Protein 1ML4 (pdb70)

Nearest PDB structures (foldseek):
  1ml4-assembly1_A  TM=1.003E+00  e=1.275E-61  Pyrococcus abyssi
  5g1n-assembly1_D  TM=9.814E-01  e=5.794E-36  Homo sapiens
  8bpl-assembly1_A  TM=9.328E-01  e=6.482E-36  Thermochaetoides thermophila
  2be7-assembly1_A  TM=9.075E-01  e=1.779E-35  Moritella profunda
  5g1o-assembly1_F  TM=9.131E-01  e=3.877E-32  Homo sapiens

Structure (mmCIF, N/CA/C/O backbone):
data_1ML4
#
_entry.id   1ML4
#
_cell.length_a   81.095
_cell.length_b   81.095
_cell.length_c   141.959
_cell.angle_alpha   90.00
_cell.angle_beta   90.00
_cell.angle_gamma   120.00
#
_symmetry.space_group_name_H-M   'H 3'
#
loop_
_entity.id
_entity.type
_entity.pdbx_description
1 polymer 'Aspartate Transcarbamoylase'
2 non-polymer 'N-(PHOSPHONACETYL)-L-ASPARTIC ACID'
3 water water
#
loop_
_atom_site.group_PDB
_atom_site.id
_atom_site.type_symbol
_atom_site.label_atom_id
_atom_site.label_alt_id
_atom_site.label_comp_id
_atom_site.label_asym_id
_atom_site.label_entity_id
_atom_site.label_seq_id
_atom_site.pdbx_PDB_ins_code
_atom_site.Cartn_x
_atom_site.Cartn_y
_atom_site.Cartn_z
_atom_site.occupancy
_atom_site.B_iso_or_equiv
_atom_site.auth_seq_id
_atom_site.auth_comp_id
_atom_site.auth_asym_id
_atom_site.auth_atom_id
_atom_site.pdbx_PDB_model_num
ATOM 1 N N . ASP A 1 2 ? -25.807 38.757 -19.390 0.00 36.36 2 ASP A N 1
ATOM 2 C CA . ASP A 1 2 ? -26.517 38.184 -18.211 1.00 36.23 2 ASP A CA 1
ATOM 3 C C . ASP A 1 2 ? -25.568 37.990 -17.025 1.00 35.10 2 ASP A C 1
ATOM 4 O O . ASP A 1 2 ? -25.933 38.277 -15.880 1.00 34.08 2 ASP A O 1
ATOM 9 N N . TRP A 1 3 ? -24.359 37.496 -17.290 1.00 32.56 3 TRP A N 1
ATOM 10 C CA . TRP A 1 3 ? -23.388 37.306 -16.215 1.00 30.25 3 TRP A CA 1
ATOM 11 C C . TRP A 1 3 ? -22.814 38.652 -15.814 1.00 28.87 3 TRP A C 1
ATOM 12 O O . TRP A 1 3 ? -22.339 38.828 -14.689 1.00 28.20 3 TRP A O 1
ATOM 23 N N . LYS A 1 4 ? -22.868 39.597 -16.748 1.00 28.58 4 LYS A N 1
ATOM 24 C CA . LYS A 1 4 ? -22.351 40.945 -16.537 1.00 28.02 4 LYS A CA 1
ATOM 25 C C . LYS A 1 4 ? -23.108 41.675 -15.442 1.00 28.28 4 LYS A C 1
ATOM 26 O O . LYS A 1 4 ? -24.319 41.874 -15.537 1.00 28.84 4 LYS A O 1
ATOM 32 N N . GLY A 1 5 ? -22.384 42.067 -14.398 1.00 27.41 5 GLY A N 1
ATOM 33 C CA . GLY A 1 5 ? -22.996 42.779 -13.295 1.00 26.32 5 GLY A CA 1
ATOM 34 C C . GLY A 1 5 ? -23.440 41.900 -12.142 1.00 25.49 5 GLY A C 1
ATOM 35 O O . GLY A 1 5 ? -23.801 42.413 -11.079 1.00 24.00 5 GLY A O 1
ATOM 36 N N . ARG A 1 6 ? -23.425 40.583 -12.339 1.00 24.75 6 ARG A N 1
ATOM 37 C CA . ARG A 1 6 ? -23.836 39.663 -11.283 1.00 24.87 6 ARG A CA 1
ATOM 38 C C . ARG A 1 6 ? -22.859 39.679 -10.113 1.00 24.12 6 ARG A C 1
ATOM 39 O O . ARG A 1 6 ? -21.659 39.870 -10.293 1.00 23.35 6 ARG A O 1
ATOM 47 N N . ASP A 1 7 ? -23.392 39.487 -8.913 1.00 23.47 7 ASP A N 1
ATOM 48 C CA . ASP A 1 7 ? -22.590 39.450 -7.695 1.00 23.00 7 ASP A CA 1
ATOM 49 C C . ASP A 1 7 ? -22.317 37.982 -7.371 1.00 22.84 7 ASP A C 1
ATOM 50 O O . ASP A 1 7 ? -22.942 37.095 -7.946 1.00 22.31 7 ASP A O 1
ATOM 55 N N . VAL A 1 8 ? -21.380 37.726 -6.467 1.00 21.37 8 VAL A N 1
ATOM 56 C CA . VAL A 1 8 ? -21.085 36.358 -6.051 1.00 20.60 8 VAL A CA 1
ATOM 57 C C . VAL A 1 8 ? -21.020 36.418 -4.525 1.00 21.28 8 VAL A C 1
ATOM 58 O O . VAL A 1 8 ? -19.947 36.479 -3.937 1.00 21.40 8 VAL A O 1
ATOM 62 N N . ILE A 1 9 ? -22.193 36.410 -3.898 1.00 22.50 9 ILE A N 1
ATOM 63 C CA . ILE A 1 9 ? -22.316 36.517 -2.445 1.00 24.72 9 ILE A CA 1
ATOM 64 C C . ILE A 1 9 ? -22.483 35.179 -1.719 1.00 24.90 9 ILE A C 1
ATOM 65 O O . ILE A 1 9 ? -21.722 34.865 -0.806 1.00 25.15 9 ILE A O 1
ATOM 70 N N . SER A 1 10 ? -23.484 34.401 -2.116 1.00 26.61 10 SER A N 1
ATOM 71 C CA . SER A 1 10 ? -23.742 33.098 -1.508 1.00 27.77 10 SER A CA 1
ATOM 72 C C . SER A 1 10 ? -23.824 32.064 -2.609 1.00 29.08 10 SER A C 1
ATOM 73 O O . SER A 1 10 ? -24.359 32.339 -3.683 1.00 28.31 10 SER A O 1
ATOM 76 N N . ILE A 1 11 ? -23.300 30.874 -2.333 1.00 30.66 11 ILE A N 1
ATOM 77 C CA . ILE A 1 11 ? -23.305 29.795 -3.309 1.00 32.22 11 ILE A CA 1
ATOM 78 C C . ILE A 1 11 ? -24.752 29.402 -3.584 1.00 33.99 11 ILE A C 1
ATOM 79 O O . ILE A 1 11 ? -25.047 28.726 -4.571 1.00 35.24 11 ILE A O 1
ATOM 84 N N . ARG A 1 12 ? -25.656 29.844 -2.712 1.00 36.25 12 ARG A N 1
ATOM 85 C CA . ARG A 1 12 ? -27.073 29.530 -2.866 1.00 38.06 12 ARG A CA 1
ATOM 86 C C . ARG A 1 12 ? -27.711 30.368 -3.971 1.00 38.98 12 ARG A C 1
ATOM 87 O O . ARG A 1 12 ? -28.854 30.132 -4.359 1.00 39.64 12 ARG A O 1
ATOM 95 N N . ASP A 1 13 ? -26.967 31.346 -4.477 1.00 39.33 13 ASP A N 1
ATOM 96 C CA . ASP A 1 13 ? -27.460 32.213 -5.546 1.00 39.36 13 ASP A CA 1
ATOM 97 C C . ASP A 1 13 ? -27.109 31.643 -6.917 1.00 38.19 13 ASP A C 1
ATOM 98 O O . ASP A 1 13 ? -27.381 32.268 -7.943 1.00 38.60 13 ASP A O 1
ATOM 103 N N . PHE A 1 14 ? -26.494 30.463 -6.927 1.00 36.24 14 PHE A N 1
ATOM 104 C CA . PHE A 1 14 ? -26.091 29.814 -8.167 1.00 34.78 14 PHE A CA 1
ATOM 105 C C . PHE A 1 14 ? -26.807 28.491 -8.384 1.00 33.59 14 PHE A C 1
ATOM 106 O O . PHE A 1 14 ? -27.062 27.742 -7.438 1.00 34.51 14 PHE A O 1
ATOM 114 N N . SER A 1 15 ? -27.130 28.216 -9.641 1.00 32.49 15 SER A N 1
ATOM 115 C CA . SER A 1 15 ? -27.806 26.977 -10.012 1.00 31.76 15 SER A CA 1
ATOM 116 C C . SER A 1 15 ? -26.727 25.993 -10.446 1.00 31.83 15 SER A C 1
ATOM 117 O O . SER A 1 15 ? -25.537 26.324 -10.415 1.00 33.74 15 SER A O 1
ATOM 120 N N . LYS A 1 16 ? -27.123 24.789 -10.848 1.00 30.60 16 LYS A N 1
ATOM 121 C CA . LYS A 1 16 ? -26.129 23.818 -11.282 1.00 30.08 16 LYS A CA 1
ATOM 122 C C . LYS A 1 16 ? -25.524 24.278 -12.595 1.00 29.63 16 LYS A C 1
ATOM 123 O O . LYS A 1 16 ? -24.348 24.017 -12.874 1.00 29.14 16 LYS A O 1
ATOM 129 N N . GLU A 1 17 ? -26.331 24.976 -13.391 1.00 29.47 17 GLU A N 1
ATOM 130 C CA . GLU A 1 17 ? -25.893 25.493 -14.686 1.00 28.87 17 GLU A CA 1
ATOM 131 C C . GLU A 1 17 ? -24.810 26.555 -14.504 1.00 27.23 17 GLU A C 1
ATOM 132 O O . GLU A 1 17 ? -23.799 26.552 -15.207 1.00 26.02 17 GLU A O 1
ATOM 138 N N . ASP A 1 18 ? -25.034 27.463 -13.558 1.00 25.86 18 ASP A N 1
ATOM 139 C CA . ASP A 1 18 ? -24.088 28.529 -13.264 1.00 26.45 18 ASP A CA 1
ATOM 140 C C . ASP A 1 18 ? -22.724 27.996 -12.839 1.00 26.92 18 ASP A C 1
ATOM 141 O O . ASP A 1 18 ? -21.688 28.444 -13.338 1.00 28.14 18 ASP A O 1
ATOM 146 N N . ILE A 1 19 ? -22.731 27.050 -11.905 1.00 26.68 19 ILE A N 1
ATOM 147 C CA . ILE A 1 19 ? -21.500 26.440 -11.404 1.00 26.41 19 ILE A CA 1
ATOM 148 C C . ILE A 1 19 ? -20.777 25.735 -12.548 1.00 27.76 19 ILE A C 1
ATOM 149 O O . ILE A 1 19 ? -19.567 25.885 -12.737 1.00 25.92 19 ILE A O 1
ATOM 154 N N . GLU A 1 20 ? -21.542 24.963 -13.312 1.00 29.53 20 GLU A N 1
ATOM 155 C CA . GLU A 1 20 ? -20.999 24.227 -14.437 1.00 30.32 20 GLU A CA 1
ATOM 156 C C . GLU A 1 20 ? -20.337 25.177 -15.430 1.00 30.68 20 GLU A C 1
ATOM 157 O O . GLU A 1 20 ? -19.250 24.895 -15.931 1.00 32.44 20 GLU A O 1
ATOM 163 N N . THR A 1 21 ? -21.002 26.298 -15.711 1.00 29.88 21 THR A N 1
ATOM 164 C CA . THR A 1 21 ? -20.483 27.306 -16.636 1.00 29.28 21 THR A CA 1
ATOM 165 C C . THR A 1 21 ? -19.144 27.868 -16.143 1.00 27.74 21 THR A C 1
ATOM 166 O O . THR A 1 21 ? -18.176 27.943 -16.899 1.00 27.04 21 THR A O 1
ATOM 170 N N . VAL A 1 22 ? -19.094 28.264 -14.874 1.00 26.44 22 VAL A N 1
ATOM 171 C CA . VAL A 1 22 ? -17.862 28.799 -14.302 1.00 24.62 22 VAL A CA 1
ATOM 172 C C . VAL A 1 22 ? -16.723 27.794 -14.451 1.00 22.72 22 VAL A C 1
ATOM 173 O O . VAL A 1 22 ? -15.616 28.158 -14.850 1.00 22.17 22 VAL A O 1
ATOM 177 N N . LEU A 1 23 ? -16.992 26.531 -14.132 1.00 22.38 23 LEU A N 1
ATOM 178 C CA . LEU A 1 23 ? -15.966 25.495 -14.237 1.00 21.99 23 LEU A CA 1
ATOM 179 C C . LEU A 1 23 ? -15.503 25.207 -15.656 1.00 22.30 23 LEU A C 1
ATOM 180 O O . LEU A 1 23 ? -14.318 24.934 -15.882 1.00 23.40 23 LEU A O 1
ATOM 185 N N . ALA A 1 24 ? -16.427 25.250 -16.612 1.00 21.93 24 ALA A N 1
ATOM 186 C CA . ALA A 1 24 ? -16.070 25.008 -18.009 1.00 21.63 24 ALA A CA 1
ATOM 187 C C . ALA A 1 24 ? -15.269 26.212 -18.492 1.00 20.99 24 ALA A C 1
ATOM 188 O O . ALA A 1 24 ? -14.240 26.066 -19.149 1.00 21.64 24 ALA A O 1
ATOM 190 N N . THR A 1 25 ? -15.747 27.404 -18.152 1.00 21.32 25 THR A N 1
ATOM 191 C CA . THR A 1 25 ? -15.061 28.630 -18.538 1.00 21.92 25 THR A CA 1
ATOM 192 C C . THR A 1 25 ? -13.678 28.684 -17.890 1.00 21.58 25 THR A C 1
ATOM 193 O O . THR A 1 25 ? -12.715 29.160 -18.489 1.00 21.14 25 THR A O 1
ATOM 197 N N . ALA A 1 26 ? -13.583 28.187 -16.664 1.00 22.00 26 ALA A N 1
ATOM 198 C CA . ALA A 1 26 ? -12.311 28.173 -15.962 1.00 22.90 26 ALA A CA 1
ATOM 199 C C . ALA A 1 26 ? -11.290 27.337 -16.727 1.00 23.72 26 ALA A C 1
ATOM 200 O O . ALA A 1 26 ? -10.117 27.705 -16.812 1.00 24.58 26 ALA A O 1
ATOM 202 N N . GLU A 1 27 ? -11.731 26.209 -17.281 1.00 25.31 27 GLU A N 1
ATOM 203 C CA . GLU A 1 27 ? -10.835 25.335 -18.037 1.00 25.05 27 GLU A CA 1
ATOM 204 C C . GLU A 1 27 ? -10.402 26.053 -19.311 1.00 25.58 27 GLU A C 1
ATOM 205 O O . GLU A 1 27 ? -9.245 25.955 -19.746 1.00 26.94 27 GLU A O 1
ATOM 211 N N . ARG A 1 28 ? -11.338 26.791 -19.899 1.00 25.36 28 ARG A N 1
ATOM 212 C CA . ARG A 1 28 ? -11.072 27.545 -21.114 1.00 25.63 28 ARG A CA 1
ATOM 213 C C . ARG A 1 28 ? -9.907 28.501 -20.902 1.00 28.19 28 ARG A C 1
ATOM 214 O O . ARG A 1 28 ? -8.884 28.401 -21.585 1.00 29.83 28 ARG A O 1
ATOM 222 N N . LEU A 1 29 ? -10.060 29.424 -19.952 1.00 30.18 29 LEU A N 1
ATOM 223 C CA . LEU A 1 29 ? -9.015 30.405 -19.667 1.00 31.24 29 LEU A CA 1
ATOM 224 C C . LEU A 1 29 ? -7.702 29.761 -19.271 1.00 33.17 29 LEU A C 1
ATOM 225 O O . LEU A 1 29 ? -6.624 30.288 -19.580 1.00 34.37 29 LEU A O 1
ATOM 230 N N . GLU A 1 30 ? -7.795 28.621 -18.586 1.00 34.04 30 GLU A N 1
ATOM 231 C CA . GLU A 1 30 ? -6.616 27.888 -18.142 1.00 34.05 30 GLU A CA 1
ATOM 232 C C . GLU A 1 30 ? -5.772 27.517 -19.350 1.00 33.00 30 GLU A C 1
ATOM 233 O O . GLU A 1 30 ? -4.583 27.826 -19.399 1.00 34.17 30 GLU A O 1
ATOM 239 N N . ARG A 1 31 ? -6.391 26.856 -20.323 1.00 31.38 31 ARG A N 1
ATOM 240 C CA . ARG A 1 31 ? -5.681 26.454 -21.531 1.00 31.76 31 ARG A CA 1
ATOM 241 C C . ARG A 1 31 ? -5.266 27.670 -22.320 1.00 33.28 31 ARG A C 1
ATOM 242 O O . ARG A 1 31 ? -4.156 27.733 -22.841 1.00 34.34 31 ARG A O 1
ATOM 250 N N . GLU A 1 32 ? -6.166 28.639 -22.418 1.00 34.79 32 GLU A N 1
ATOM 251 C CA . GLU A 1 32 ? -5.877 29.850 -23.168 1.00 35.69 32 GLU A CA 1
ATOM 252 C C . GLU A 1 32 ? -4.629 30.550 -22.668 1.00 35.77 32 GLU A C 1
ATOM 253 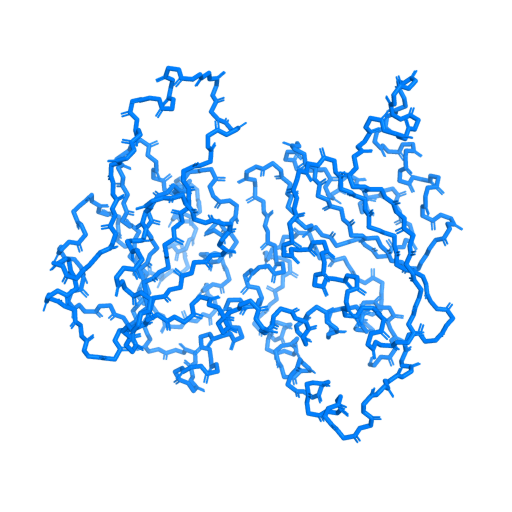O O . 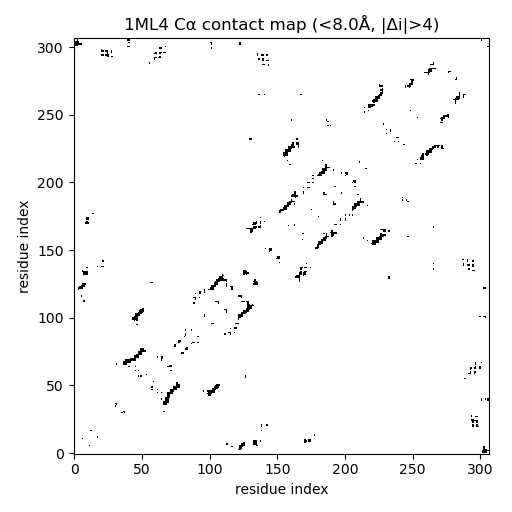GLU A 1 32 ? -3.822 31.038 -23.461 1.00 35.70 32 GLU A O 1
ATOM 259 N N . LEU A 1 33 ? -4.478 30.604 -21.351 1.00 35.68 33 LEU A N 1
ATOM 260 C CA . LEU A 1 33 ? -3.314 31.240 -20.760 1.00 35.71 33 LEU A CA 1
ATOM 261 C C . LEU A 1 33 ? -2.053 30.564 -21.289 1.00 35.59 33 LEU A C 1
ATOM 262 O O . LEU A 1 33 ? -1.158 31.228 -21.816 1.00 35.31 33 LEU A O 1
ATOM 267 N N . LYS A 1 34 ? -1.995 29.243 -21.145 1.00 35.19 34 LYS A N 1
ATOM 268 C CA . LYS A 1 34 ? -0.860 28.452 -21.609 1.00 35.87 34 LYS A CA 1
ATOM 269 C C . LYS A 1 34 ? -0.427 28.849 -23.018 1.00 35.63 34 LYS A C 1
ATOM 270 O O . LYS A 1 34 ? 0.761 28.966 -23.306 1.00 34.39 34 LYS A O 1
ATOM 276 N N . GLU A 1 35 ? -1.404 29.049 -23.893 1.00 36.86 35 GLU A N 1
ATOM 277 C CA . GLU A 1 35 ? -1.132 29.405 -25.279 1.00 38.53 35 GLU A CA 1
ATOM 278 C C . GLU A 1 35 ? -0.594 30.808 -25.494 1.00 38.84 35 GLU A C 1
ATOM 279 O O . GLU A 1 35 ? 0.499 30.992 -26.035 1.00 39.24 35 GLU A O 1
ATOM 285 N N . LYS A 1 36 ? -1.380 31.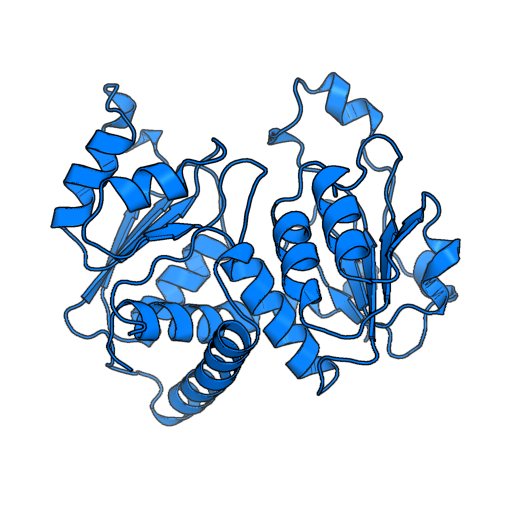792 -25.071 1.00 38.61 36 LYS A N 1
ATOM 286 C CA . LYS A 1 36 ? -1.035 33.198 -25.244 1.00 38.28 36 LYS A CA 1
ATOM 287 C C . LYS A 1 36 ? -0.083 33.742 -24.184 1.00 37.07 36 LYS A C 1
ATOM 288 O O . LYS A 1 36 ? 0.658 34.692 -24.443 1.00 36.40 36 LYS A O 1
ATOM 294 N N . GLY A 1 37 ? -0.111 33.141 -22.997 1.00 35.43 37 GLY A N 1
ATOM 295 C CA . GLY A 1 37 ? 0.757 33.581 -21.919 1.00 35.00 37 GLY A CA 1
ATOM 296 C C . GLY A 1 37 ? 0.433 34.969 -21.395 1.00 35.36 37 GLY A C 1
ATOM 297 O O . GLY A 1 37 ? 1.175 35.514 -20.579 1.00 36.27 37 GLY A O 1
ATOM 298 N N . GLN A 1 38 ? -0.676 35.535 -21.869 1.00 34.66 38 GLN A N 1
ATOM 299 C CA . GLN A 1 38 ? -1.137 36.867 -21.474 1.00 32.80 38 GLN A CA 1
ATOM 300 C C . GLN A 1 38 ? -2.452 37.174 -22.195 1.00 32.40 38 GLN A C 1
ATOM 301 O O . GLN A 1 38 ? -2.483 37.325 -23.421 1.00 33.90 38 GLN A O 1
ATOM 307 N N . LEU A 1 39 ? -3.540 37.265 -21.439 1.00 28.84 39 LEU A N 1
ATOM 308 C CA . LEU A 1 39 ? -4.840 37.546 -22.033 1.00 26.17 39 LEU A CA 1
ATOM 309 C C . LEU A 1 39 ? -5.232 39.022 -21.872 1.00 25.25 39 LEU A C 1
ATOM 310 O O . LEU A 1 39 ? -4.618 39.753 -21.100 1.00 24.38 39 LEU A O 1
ATOM 315 N N . GLU A 1 40 ? -6.256 39.459 -22.599 1.00 24.93 40 GLU A N 1
ATOM 316 C CA . GLU A 1 40 ? -6.676 40.856 -22.536 1.00 23.28 40 GLU A CA 1
ATOM 317 C C . GLU A 1 40 ? -8.166 41.128 -22.309 1.00 22.27 40 GLU A C 1
ATOM 318 O O . GLU A 1 40 ? -8.628 42.248 -22.509 1.00 22.87 40 GLU A O 1
ATOM 324 N N . TYR A 1 41 ? -8.914 40.122 -21.876 1.00 22.29 41 TYR A N 1
ATOM 325 C CA . TYR A 1 41 ? -10.338 40.308 -21.635 1.00 21.20 41 TYR A CA 1
ATOM 326 C C . TYR A 1 41 ? -10.619 41.455 -20.688 1.00 20.87 41 TYR A C 1
ATOM 327 O O . TYR A 1 41 ? -11.611 42.163 -20.848 1.00 22.42 41 TYR A O 1
ATOM 336 N N . ALA A 1 42 ? -9.743 41.648 -19.707 1.00 20.70 42 ALA A N 1
ATOM 337 C CA . ALA A 1 42 ? -9.950 42.704 -18.724 1.00 20.40 42 ALA A CA 1
ATOM 338 C C . ALA A 1 42 ? -9.194 44.001 -18.975 1.00 20.33 42 ALA A C 1
ATOM 339 O O . ALA A 1 42 ? -9.034 44.805 -18.060 1.00 19.39 42 ALA A O 1
ATOM 341 N N . LYS A 1 43 ? -8.732 44.223 -20.201 1.00 21.26 43 LYS A N 1
ATOM 342 C CA . LYS A 1 43 ? -8.019 45.465 -20.491 1.00 23.79 43 LYS A CA 1
ATOM 343 C C . LYS A 1 43 ? -8.916 46.677 -20.225 1.00 24.51 43 LYS A C 1
ATOM 344 O O . LYS A 1 43 ? -10.030 46.762 -20.750 1.00 25.43 43 LYS A O 1
ATOM 350 N N . GLY A 1 44 ? -8.426 47.609 -19.406 1.00 23.11 44 GLY A N 1
ATOM 351 C CA . GLY A 1 44 ? -9.192 48.802 -19.082 1.00 21.02 44 GLY A CA 1
ATOM 352 C C . GLY A 1 44 ? -10.129 48.619 -17.896 1.00 21.13 44 GLY A C 1
ATOM 353 O O . GLY A 1 44 ? -10.962 49.479 -17.612 1.00 20.81 44 GLY A O 1
ATOM 354 N N . LYS A 1 45 ? -9.993 47.491 -17.203 1.00 20.61 45 LYS A N 1
ATOM 355 C CA . LYS A 1 45 ? -10.829 47.181 -16.049 1.00 19.06 45 LYS A CA 1
ATOM 356 C C . LYS A 1 45 ? -9.958 47.140 -14.803 1.00 18.34 45 LYS A C 1
ATOM 357 O O . LYS A 1 45 ? -8.804 46.712 -14.855 1.00 18.31 45 LYS A O 1
ATOM 363 N N . ILE A 1 46 ? -10.512 47.590 -13.685 1.00 15.76 46 ILE A N 1
ATOM 364 C CA . ILE A 1 46 ? -9.777 47.598 -12.436 1.00 16.04 46 ILE A CA 1
ATOM 365 C C . ILE A 1 46 ? -10.513 46.781 -11.383 1.00 14.98 46 ILE A C 1
ATOM 366 O O . ILE A 1 46 ? -11.727 46.897 -11.220 1.00 15.30 46 ILE A O 1
ATOM 371 N N . LEU A 1 47 ? -9.762 45.950 -10.673 1.00 15.25 47 LEU A N 1
ATOM 372 C CA . LEU A 1 47 ? -10.317 45.144 -9.598 1.00 14.08 47 LEU A CA 1
ATOM 373 C C . LEU A 1 47 ? -9.860 45.769 -8.285 1.00 13.49 47 LEU A C 1
ATOM 374 O O . LEU A 1 47 ? -8.683 46.071 -8.113 1.00 12.45 47 LEU A O 1
ATOM 379 N N . ALA A 1 48 ? -10.796 45.978 -7.366 1.00 14.80 48 ALA A N 1
ATOM 380 C CA . ALA A 1 48 ? -10.457 46.520 -6.060 1.00 15.28 48 ALA A CA 1
ATOM 381 C C . ALA A 1 48 ? -10.587 45.392 -5.022 1.00 15.36 48 ALA A C 1
ATOM 382 O O . ALA A 1 48 ? -11.671 44.859 -4.802 1.00 16.45 48 ALA A O 1
ATOM 384 N N . THR A 1 49 ? -9.471 45.000 -4.417 1.00 15.77 49 THR A N 1
ATOM 385 C CA . THR A 1 49 ? -9.496 43.952 -3.404 1.00 15.76 49 THR A CA 1
ATOM 386 C C . THR A 1 49 ? -9.508 44.622 -2.039 1.00 14.98 49 THR A C 1
ATOM 387 O O . THR A 1 49 ? -8.532 45.258 -1.628 1.00 12.98 49 THR A O 1
ATOM 391 N N . LEU A 1 50 ? -10.640 44.492 -1.357 1.00 15.11 50 LEU A N 1
ATOM 392 C CA . LEU A 1 50 ? -10.824 45.101 -0.054 1.00 15.40 50 LEU A CA 1
ATOM 393 C C . LEU A 1 50 ? -10.855 44.029 1.016 1.00 15.76 50 LEU A C 1
ATOM 394 O O . LEU A 1 50 ? -11.889 43.425 1.276 1.00 16.05 50 LEU A O 1
ATOM 399 N N . PHE A 1 51 ? -9.702 43.797 1.629 1.00 16.33 51 PHE A N 1
ATOM 400 C CA . PHE A 1 51 ? -9.584 42.786 2.666 1.00 16.25 51 PHE A CA 1
ATOM 401 C C . PHE A 1 51 ? -9.471 43.386 4.077 1.00 16.37 51 PHE A C 1
ATOM 402 O O . PHE A 1 51 ? -8.502 44.077 4.411 1.00 16.60 51 PHE A O 1
ATOM 410 N N . PHE A 1 52 ? -10.497 43.118 4.885 1.00 17.75 52 PHE A N 1
ATOM 411 C CA . PHE A 1 52 ? -10.586 43.600 6.257 1.00 18.58 52 PHE A CA 1
ATOM 412 C C . PHE A 1 52 ? -10.076 42.538 7.250 1.00 20.52 52 PHE A C 1
ATOM 413 O O . PHE A 1 52 ? -10.129 42.732 8.466 1.00 20.10 52 PHE A O 1
ATOM 421 N N . GLU A 1 53 ? -9.632 41.397 6.723 1.00 20.83 53 GLU A N 1
ATOM 422 C CA . GLU A 1 53 ? -9.041 40.329 7.537 1.00 21.76 53 GLU A CA 1
ATOM 423 C C . GLU A 1 53 ? -7.960 39.618 6.704 1.00 20.32 53 GLU A C 1
ATOM 424 O O . GLU A 1 53 ? -7.925 39.750 5.477 1.00 19.16 53 GLU A O 1
ATOM 430 N N . PRO A 1 54 ? -7.054 38.868 7.357 1.00 19.68 54 PRO A N 1
ATOM 431 C CA . PRO A 1 54 ? -5.998 38.188 6.601 1.00 17.28 54 PRO A CA 1
ATOM 432 C C . PRO A 1 54 ? -6.368 37.154 5.529 1.00 17.10 54 PRO A C 1
ATOM 433 O O . PRO A 1 54 ? -7.372 36.433 5.628 1.00 14.62 54 PRO A O 1
ATOM 437 N N . SER A 1 55 ? -5.530 37.118 4.494 1.00 16.60 55 SER A N 1
ATOM 438 C CA . SER A 1 55 ? -5.680 36.204 3.364 1.00 15.70 55 SER A CA 1
ATOM 439 C C . SER A 1 55 ? -4.389 36.091 2.580 1.00 15.38 55 SER A C 1
ATOM 440 O O . SER A 1 55 ? -3.648 37.059 2.436 1.00 16.05 55 SER A O 1
ATOM 443 N N . THR A 1 56 ? -4.110 34.896 2.086 1.00 15.54 56 THR A N 1
ATOM 444 C CA . THR A 1 56 ? -2.933 34.674 1.269 1.00 16.15 56 THR A CA 1
ATOM 445 C C . THR A 1 56 ? -3.448 34.202 -0.088 1.00 17.43 56 THR A C 1
ATOM 446 O O . THR A 1 56 ? -3.216 34.841 -1.116 1.00 18.32 56 THR A O 1
ATOM 450 N N . ARG A 1 57 ? -4.178 33.091 -0.068 1.00 15.17 57 ARG A N 1
ATOM 451 C CA . ARG A 1 57 ? -4.735 32.508 -1.273 1.00 15.25 57 ARG A CA 1
ATOM 452 C C . ARG A 1 57 ? -5.805 33.350 -1.977 1.00 14.92 57 ARG A C 1
ATOM 453 O O . ARG A 1 57 ? -5.625 33.748 -3.128 1.00 16.35 57 ARG A O 1
ATOM 461 N N . THR A 1 58 ? -6.914 33.625 -1.296 1.00 15.12 58 THR A N 1
ATOM 462 C CA . THR A 1 58 ? -8.010 34.365 -1.915 1.00 14.93 58 THR A CA 1
ATOM 463 C C . THR A 1 58 ? -7.642 35.747 -2.467 1.00 16.30 58 THR A C 1
ATOM 464 O O . THR A 1 58 ? -8.076 36.108 -3.562 1.00 16.12 58 THR A O 1
ATOM 468 N N . ARG A 1 59 ? -6.861 36.529 -1.728 1.00 16.07 59 ARG A N 1
ATOM 469 C CA . ARG A 1 59 ? -6.478 37.839 -2.244 1.00 16.59 59 ARG A CA 1
ATOM 470 C C . ARG A 1 59 ? -5.492 37.675 -3.400 1.00 16.84 59 ARG A C 1
ATOM 471 O O . ARG A 1 59 ? -5.753 38.154 -4.506 1.00 18.53 59 ARG A O 1
ATOM 479 N N . LEU A 1 60 ? -4.382 36.981 -3.151 1.00 13.78 60 LEU A N 1
ATOM 480 C CA . LEU A 1 60 ? -3.354 36.779 -4.173 1.00 16.46 60 LEU A CA 1
ATOM 481 C C . LEU A 1 60 ? -3.771 36.058 -5.460 1.00 15.79 60 LEU A C 1
ATOM 482 O O . LEU A 1 60 ? -3.262 36.379 -6.535 1.00 15.88 60 LEU A O 1
ATOM 487 N N . SER A 1 61 ? -4.673 35.088 -5.358 1.00 15.59 61 SER A N 1
ATOM 488 C CA . SER A 1 61 ? -5.138 34.369 -6.542 1.00 16.67 61 SER A CA 1
ATOM 489 C C . SER A 1 61 ? -6.072 35.275 -7.359 1.00 18.07 61 SER A C 1
ATOM 490 O O . SER A 1 61 ? -6.097 35.204 -8.586 1.00 18.37 61 SER A O 1
ATOM 493 N N . PHE A 1 62 ? -6.841 36.122 -6.677 1.00 18.48 62 PHE A N 1
ATOM 494 C CA . PHE A 1 62 ? -7.744 37.042 -7.369 1.00 18.28 62 PHE A CA 1
ATOM 495 C C . PHE A 1 62 ? -6.940 38.124 -8.083 1.00 17.82 62 PHE A C 1
ATOM 496 O O . PHE A 1 62 ? -7.210 38.447 -9.240 1.00 15.92 62 PHE A O 1
ATOM 504 N N . GLU A 1 63 ? -5.958 38.691 -7.389 1.00 16.44 63 GLU A N 1
ATOM 505 C CA . GLU A 1 63 ? -5.126 39.719 -7.996 1.00 17.19 63 GLU A CA 1
ATOM 506 C C . GLU A 1 63 ? -4.320 39.102 -9.126 1.00 18.66 63 GLU A C 1
ATOM 507 O O . GLU A 1 63 ? -4.099 39.726 -10.167 1.00 19.03 63 GLU A O 1
ATOM 513 N N . SER A 1 64 ? -3.897 37.858 -8.913 1.00 18.48 64 SER A N 1
ATOM 514 C CA . SER A 1 64 ? -3.137 37.112 -9.900 1.00 17.42 64 SER A CA 1
ATOM 515 C C . SER A 1 64 ? -4.020 36.922 -11.138 1.00 16.20 64 SER A C 1
ATOM 516 O O . SER A 1 64 ? -3.606 37.193 -12.262 1.00 14.64 64 SER A O 1
ATOM 519 N N . ALA A 1 65 ? -5.247 36.466 -10.919 1.00 15.34 65 ALA A N 1
ATOM 520 C CA . ALA A 1 65 ? -6.191 36.242 -12.008 1.00 14.58 65 ALA A CA 1
ATOM 521 C C . ALA A 1 65 ? -6.418 37.518 -12.822 1.00 16.07 65 ALA A C 1
ATOM 522 O O . ALA A 1 65 ? -6.405 37.482 -14.054 1.00 17.61 65 ALA A O 1
ATOM 524 N N . MET A 1 66 ? -6.608 38.645 -12.138 1.00 15.65 66 MET A N 1
ATOM 525 C CA . MET A 1 66 ? -6.857 39.912 -12.821 1.00 15.27 66 MET A CA 1
ATOM 526 C C . MET A 1 66 ? -5.714 40.322 -13.733 1.00 14.89 66 MET A C 1
ATOM 527 O O . MET A 1 66 ? -5.934 40.838 -14.833 1.00 15.57 66 MET A O 1
ATOM 532 N N . HIS A 1 67 ? -4.490 40.104 -13.280 1.00 14.70 67 HIS A N 1
ATOM 533 C CA . HIS A 1 67 ? -3.343 40.463 -14.091 1.00 16.06 67 HIS A CA 1
ATOM 534 C C . HIS A 1 67 ? -3.253 39.518 -15.292 1.00 17.47 67 HIS A C 1
ATOM 535 O O . HIS A 1 67 ? -2.940 39.948 -16.406 1.00 17.75 67 HIS A O 1
ATOM 542 N N . ARG A 1 68 ? -3.536 38.235 -15.073 1.00 17.88 68 ARG A N 1
ATOM 543 C CA . ARG A 1 68 ? -3.491 37.265 -16.167 1.00 17.90 68 ARG A CA 1
ATOM 544 C C . ARG A 1 68 ? -4.550 37.623 -17.214 1.00 18.75 68 ARG A C 1
ATOM 545 O O . ARG A 1 68 ? -4.407 37.278 -18.388 1.00 19.76 68 ARG A O 1
ATOM 553 N N . LEU A 1 69 ? -5.603 38.316 -16.778 1.00 17.57 69 LEU A N 1
ATOM 554 C CA . LEU A 1 69 ? -6.693 38.739 -17.661 1.00 20.04 69 LEU A CA 1
ATOM 555 C C . LEU A 1 69 ? -6.404 40.072 -18.345 1.00 20.09 69 LEU A C 1
ATOM 556 O O . LEU A 1 69 ? -7.137 40.487 -19.240 1.00 20.78 69 LEU A O 1
ATOM 561 N N . GLY A 1 70 ? -5.346 40.747 -17.907 1.00 20.62 70 GLY A N 1
ATOM 562 C CA . GLY A 1 70 ? -4.973 42.017 -18.504 1.00 20.78 70 GLY A CA 1
ATOM 563 C C . GLY A 1 70 ? -5.552 43.251 -17.840 1.00 20.68 70 GLY A C 1
ATOM 564 O O . GLY A 1 70 ? -5.603 44.316 -18.459 1.00 20.75 70 GLY A O 1
ATOM 565 N N . GLY A 1 71 ? -5.983 43.113 -16.588 1.00 20.07 71 GLY A N 1
ATOM 566 C CA . GLY A 1 71 ? -6.550 44.236 -15.864 1.00 16.66 71 GLY A CA 1
ATOM 567 C C . GLY A 1 71 ? -5.594 44.826 -14.843 1.00 15.69 71 GLY A C 1
ATOM 568 O O . GLY A 1 71 ? -4.445 44.421 -14.751 1.00 16.84 71 GLY A O 1
ATOM 569 N N . ALA A 1 72 ? -6.074 45.797 -14.077 1.00 16.66 72 ALA A N 1
ATOM 570 C CA . ALA A 1 72 ? -5.271 46.447 -13.046 1.00 15.58 72 ALA A CA 1
ATOM 571 C C . ALA A 1 72 ? -5.887 46.186 -11.665 1.00 15.08 72 ALA A C 1
ATOM 572 O O . ALA A 1 72 ? -7.073 45.853 -11.548 1.00 13.64 72 ALA A O 1
ATOM 574 N N . VAL A 1 73 ? -5.081 46.349 -10.620 1.00 16.01 73 VAL A N 1
ATOM 575 C CA . VAL A 1 73 ? -5.531 46.094 -9.253 1.00 15.18 73 VAL A CA 1
ATOM 576 C C . VAL A 1 73 ? -5.193 47.183 -8.228 1.00 16.69 73 VAL A C 1
ATOM 577 O O . VAL A 1 73 ? -4.066 47.680 -8.170 1.00 16.87 73 VAL A O 1
ATOM 581 N N . ILE A 1 74 ? -6.197 47.543 -7.430 1.00 17.05 74 ILE A N 1
ATOM 582 C CA . ILE A 1 74 ? -6.053 48.518 -6.353 1.00 17.56 74 ILE A CA 1
ATOM 583 C C . ILE A 1 74 ? -6.698 47.860 -5.122 1.00 17.73 74 ILE A C 1
ATOM 584 O O . ILE A 1 74 ? -7.360 46.829 -5.244 1.00 17.27 74 ILE A O 1
ATOM 589 N N . GLY A 1 75 ? -6.494 48.436 -3.942 1.00 19.17 75 GLY A N 1
ATOM 590 C CA . GLY A 1 75 ? -7.091 47.879 -2.740 1.00 19.29 75 GLY A CA 1
ATOM 591 C C . GLY A 1 75 ? -6.202 47.959 -1.514 1.00 21.02 75 GLY A C 1
ATOM 592 O O . GLY A 1 75 ? -5.148 48.590 -1.535 1.00 20.06 75 GLY A O 1
ATOM 593 N N . PHE A 1 76 ? -6.647 47.344 -0.423 1.00 21.35 76 PHE A N 1
ATOM 594 C CA . PHE A 1 76 ? -5.860 47.315 0.808 1.00 22.39 76 PHE A CA 1
ATOM 595 C C . PHE A 1 76 ? -5.988 45.933 1.449 1.00 21.62 76 PHE A C 1
ATOM 596 O O . PHE A 1 76 ? -7.013 45.272 1.304 1.00 19.73 76 PHE A O 1
ATOM 604 N N . ALA A 1 77 ? -4.930 45.483 2.120 1.00 24.28 77 ALA A N 1
ATOM 605 C CA . ALA A 1 77 ? -4.939 44.168 2.769 1.00 25.72 77 ALA A CA 1
ATOM 606 C C . ALA A 1 77 ? -5.210 44.325 4.258 1.00 27.27 77 ALA A C 1
ATOM 607 O O . ALA A 1 77 ? -5.586 43.370 4.932 1.00 27.43 77 ALA A O 1
ATOM 609 N N . GLU A 1 78 ? -5.026 45.551 4.746 1.00 30.14 78 GLU A N 1
ATOM 610 C CA . GLU A 1 78 ? -5.213 45.910 6.151 1.00 30.80 78 GLU A CA 1
ATOM 611 C C . GLU A 1 78 ? -6.115 47.144 6.250 1.00 30.38 78 GLU A C 1
ATOM 612 O O . GLU A 1 78 ? -5.739 48.224 5.782 1.00 29.66 78 GLU A O 1
ATOM 618 N N . ALA A 1 79 ? -7.293 46.978 6.859 1.00 27.61 79 ALA A N 1
ATOM 619 C CA . ALA A 1 79 ? -8.252 48.072 7.026 1.00 26.65 79 ALA A CA 1
ATOM 620 C C . ALA A 1 79 ? -7.670 49.227 7.855 1.00 26.16 79 ALA A C 1
ATOM 621 O O . ALA A 1 79 ? -8.064 50.387 7.700 1.00 24.31 79 ALA A O 1
ATOM 623 N N . SER A 1 80 ? -6.731 48.899 8.733 1.00 25.09 80 SER A N 1
ATOM 624 C CA . SER A 1 80 ? -6.076 49.892 9.573 1.00 26.20 80 SER A CA 1
ATOM 625 C C . SER A 1 80 ? -5.417 51.026 8.749 1.00 25.97 80 SER A C 1
ATOM 626 O O . SER A 1 80 ? -5.281 52.157 9.232 1.00 26.40 80 SER A O 1
ATOM 629 N N . THR A 1 81 ? -5.013 50.725 7.512 1.00 24.62 81 THR A N 1
ATOM 630 C CA . THR A 1 81 ? -4.370 51.716 6.638 1.00 23.85 81 THR A CA 1
ATOM 631 C C . THR A 1 81 ? -5.376 52.542 5.836 1.00 23.92 81 THR A C 1
ATOM 632 O O . THR A 1 81 ? -5.008 53.512 5.165 1.00 24.28 81 THR A O 1
ATOM 636 N N . SER A 1 82 ? -6.642 52.155 5.887 1.00 22.26 82 SER A N 1
ATOM 637 C CA . SER A 1 82 ? -7.653 52.889 5.153 1.00 20.57 82 SER A CA 1
ATOM 638 C C . SER A 1 82 ? -8.297 53.904 6.090 1.00 20.83 82 SER A C 1
ATOM 639 O O . SER A 1 82 ? -7.903 54.021 7.259 1.00 20.15 82 SER A O 1
ATOM 642 N N . SER A 1 83 ? -9.277 54.644 5.574 1.00 19.33 83 SER A N 1
ATOM 643 C CA . SER A 1 83 ? -9.971 55.631 6.377 1.00 19.10 83 SER A CA 1
ATOM 644 C C . SER A 1 83 ? -11.020 55.030 7.309 1.00 19.02 83 SER A C 1
ATOM 645 O O . SER A 1 83 ? -11.756 55.759 7.961 1.00 19.16 83 SER A O 1
ATOM 648 N N . VAL A 1 84 ? -11.106 53.704 7.368 1.00 20.25 84 VAL A N 1
ATOM 649 C CA . VAL A 1 84 ? -12.037 53.078 8.301 1.00 21.96 84 VAL A CA 1
ATOM 650 C C . VAL A 1 84 ? -11.372 53.370 9.658 1.00 22.49 84 VAL A C 1
ATOM 651 O O . VAL A 1 84 ? -12.002 53.314 10.718 1.00 23.10 84 VAL A O 1
ATOM 655 N N . LYS A 1 85 ? -10.086 53.710 9.584 1.00 22.62 85 LYS A N 1
ATOM 656 C CA . LYS A 1 85 ? -9.261 54.050 10.742 1.00 24.22 85 LYS A CA 1
ATOM 657 C C . LYS A 1 85 ? -9.765 55.342 11.400 1.00 23.39 85 LYS A C 1
ATOM 658 O O . LYS A 1 85 ? -9.646 55.523 12.616 1.00 22.13 85 LYS A O 1
ATOM 664 N N . LYS A 1 86 ? -10.315 56.236 10.577 1.00 21.44 86 LYS A N 1
ATOM 665 C CA . LYS A 1 86 ? -10.843 57.510 11.047 1.00 19.65 86 LYS A CA 1
ATOM 666 C C . LYS A 1 86 ? -12.279 57.330 11.529 1.00 21.42 86 LYS A C 1
ATOM 667 O O . LYS A 1 86 ? -12.884 58.256 12.076 1.00 19.95 86 LYS A O 1
ATOM 673 N N . GLY A 1 87 ? -12.807 56.125 11.320 1.00 22.74 87 GLY A N 1
ATOM 674 C CA . GLY A 1 87 ? -14.156 55.802 11.750 1.00 23.64 87 GLY A CA 1
ATOM 675 C C . GLY A 1 87 ? -15.187 55.568 10.656 1.00 25.46 87 GLY A C 1
ATOM 676 O O . GLY A 1 87 ? -16.365 55.349 10.960 1.00 26.84 87 GLY A O 1
ATOM 677 N N . GLU A 1 88 ? -14.766 55.605 9.393 1.00 25.06 88 GLU A N 1
ATOM 678 C CA . GLU A 1 88 ? -15.690 55.407 8.280 1.00 23.83 88 GLU A CA 1
ATOM 679 C C . GLU A 1 88 ? -16.390 54.055 8.328 1.00 23.10 88 GLU A C 1
ATOM 680 O O . GLU A 1 88 ? -15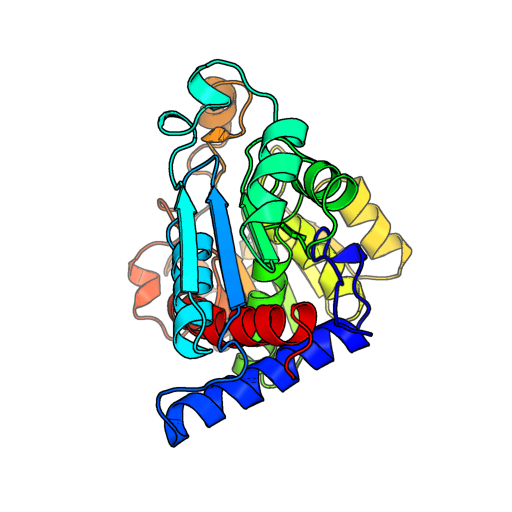.801 53.056 8.738 1.00 22.04 88 GLU A O 1
ATOM 686 N N . SER A 1 89 ? -17.655 54.042 7.907 1.00 22.77 89 SER A N 1
ATOM 687 C CA . SER A 1 89 ? -18.476 52.827 7.894 1.00 23.31 89 SER A CA 1
ATOM 688 C C . SER A 1 89 ? -18.189 51.964 6.668 1.00 23.83 89 SER A C 1
ATOM 689 O O . SER A 1 89 ? -17.449 52.364 5.771 1.00 24.81 89 SER A O 1
ATOM 692 N N . LEU A 1 90 ? -18.785 50.781 6.630 1.00 22.00 90 LEU A N 1
ATOM 693 C CA . LEU A 1 90 ? -18.568 49.875 5.519 1.00 22.13 90 LEU A CA 1
ATOM 694 C C . LEU A 1 90 ? -19.277 50.331 4.252 1.00 21.80 90 LEU A C 1
ATOM 695 O O . LEU A 1 90 ? -18.699 50.295 3.173 1.00 19.88 90 LEU A O 1
ATOM 700 N N . ARG A 1 91 ? -20.535 50.751 4.384 1.00 24.06 91 ARG A N 1
ATOM 701 C CA . ARG A 1 91 ? -21.315 51.187 3.226 1.00 24.97 91 ARG A CA 1
ATOM 702 C C . ARG A 1 91 ? -20.753 52.444 2.581 1.00 22.95 91 ARG A C 1
ATOM 703 O O . ARG A 1 91 ? -20.893 52.644 1.374 1.00 24.36 91 ARG A O 1
ATOM 711 N N . ASP A 1 92 ? -20.121 53.290 3.385 1.00 21.22 92 ASP A N 1
ATOM 712 C CA . ASP A 1 92 ? -19.505 54.506 2.874 1.00 20.17 92 ASP A CA 1
ATOM 713 C C . ASP A 1 92 ? -18.240 54.117 2.131 1.00 21.17 92 ASP A C 1
ATOM 714 O O . ASP A 1 92 ? -17.926 54.700 1.106 1.00 19.19 92 ASP A O 1
ATOM 719 N N . THR A 1 93 ? -17.523 53.128 2.671 1.00 19.74 93 THR A N 1
ATOM 720 C CA . THR A 1 93 ? -16.290 52.617 2.076 1.00 19.41 93 THR A CA 1
ATOM 721 C C . THR A 1 93 ? -16.558 52.061 0.678 1.00 20.28 93 THR A C 1
ATOM 722 O O . THR A 1 93 ? -15.794 52.308 -0.260 1.00 21.11 93 THR A O 1
ATOM 726 N N . ILE A 1 94 ? -17.637 51.289 0.561 1.00 19.67 94 ILE A N 1
ATOM 727 C CA . ILE A 1 94 ? -18.024 50.667 -0.701 1.00 20.54 94 ILE A CA 1
ATOM 728 C C . ILE A 1 94 ? -18.545 51.707 -1.681 1.00 21.16 94 ILE A C 1
ATOM 729 O O . ILE A 1 94 ? -18.172 51.707 -2.851 1.00 22.66 94 ILE A O 1
ATOM 734 N N . LYS A 1 95 ? -19.413 52.590 -1.208 1.00 21.60 95 LYS A N 1
ATOM 735 C CA . LYS A 1 95 ? -19.939 53.625 -2.080 1.00 23.14 95 LYS A CA 1
ATOM 736 C C . LYS A 1 95 ? -18.804 54.470 -2.658 1.00 21.93 95 LYS A C 1
ATOM 737 O O . LYS A 1 95 ? -18.868 54.905 -3.808 1.00 21.29 95 LYS A O 1
ATOM 743 N N . THR A 1 96 ? -17.765 54.714 -1.869 1.00 21.29 96 THR A N 1
ATOM 744 C CA . THR A 1 96 ? -16.650 55.487 -2.394 1.00 21.59 96 THR A CA 1
ATOM 745 C C . THR A 1 96 ? -15.765 54.650 -3.313 1.00 19.67 96 THR A C 1
ATOM 746 O O . THR A 1 96 ? -15.561 55.024 -4.458 1.00 20.22 96 THR A O 1
ATOM 750 N N . VAL A 1 97 ? -15.275 53.505 -2.839 1.00 18.52 97 VAL A N 1
ATOM 751 C CA . VAL A 1 97 ? -14.401 52.658 -3.651 1.00 18.16 97 VAL A CA 1
ATOM 752 C C . VAL A 1 97 ? -15.013 52.166 -4.971 1.00 19.18 97 VAL A C 1
ATOM 753 O O . VAL A 1 97 ? -14.306 52.030 -5.969 1.00 20.32 97 VAL A O 1
ATOM 757 N N . GLU A 1 98 ? -16.313 51.897 -4.988 1.00 19.25 98 GLU A N 1
ATOM 758 C CA . GLU A 1 98 ? -16.955 51.412 -6.209 1.00 21.18 98 GLU A CA 1
ATOM 759 C C . GLU A 1 98 ? -16.804 52.378 -7.404 1.00 21.38 98 GLU A C 1
ATOM 760 O O . GLU A 1 98 ? -16.916 51.967 -8.561 1.00 20.48 98 GLU A O 1
ATOM 766 N N . GLN A 1 99 ? -16.530 53.650 -7.116 1.00 20.87 99 GLN A N 1
ATOM 767 C CA . GLN A 1 99 ? -16.375 54.681 -8.148 1.00 22.58 99 GLN A CA 1
ATOM 768 C C . GLN A 1 99 ? -14.999 54.598 -8.813 1.00 22.73 99 GLN A C 1
ATOM 769 O O . GLN A 1 99 ? -14.750 55.255 -9.826 1.00 21.99 99 GLN A O 1
ATOM 775 N N . TYR A 1 100 ? -14.114 53.787 -8.235 1.00 21.19 100 TYR A N 1
ATOM 776 C CA . TYR A 1 100 ? -12.753 53.639 -8.735 1.00 19.85 100 TYR A CA 1
ATOM 777 C C . TYR A 1 100 ? -12.485 52.367 -9.519 1.00 20.39 100 TYR A C 1
ATOM 778 O O . TYR A 1 100 ? -11.468 52.268 -10.214 1.00 21.34 100 TYR A O 1
ATOM 787 N N . CYS A 1 101 ? -13.375 51.390 -9.404 1.00 19.41 101 CYS A N 1
ATOM 788 C CA . CYS A 1 101 ? -13.146 50.112 -10.063 1.00 19.78 101 CYS A CA 1
ATOM 789 C C . CYS A 1 101 ? -14.341 49.558 -10.809 1.00 19.36 101 CYS A C 1
ATOM 790 O O . CYS A 1 101 ? -15.427 50.129 -10.789 1.00 21.15 101 CYS A O 1
ATOM 793 N N . ASP A 1 102 ? -14.128 48.413 -11.442 1.00 18.76 102 ASP A N 1
ATOM 794 C CA . ASP A 1 102 ? -15.159 47.768 -12.234 1.00 18.40 102 ASP A CA 1
ATOM 795 C C . ASP A 1 102 ? -15.661 46.484 -11.586 1.00 18.46 102 ASP A C 1
ATOM 796 O O . ASP A 1 102 ? -16.564 45.828 -12.098 1.00 16.36 102 ASP A O 1
ATOM 801 N N . VAL A 1 103 ? -15.059 46.135 -10.455 1.00 18.20 103 VAL A N 1
ATOM 802 C CA . VAL A 1 103 ? -15.437 44.944 -9.709 1.00 17.16 103 VAL A CA 1
ATOM 803 C C . VAL A 1 103 ? -14.764 44.972 -8.340 1.00 17.07 103 VAL A C 1
ATOM 804 O O . VAL A 1 103 ? -13.622 45.391 -8.212 1.00 15.15 103 VAL A O 1
ATOM 808 N N . ILE A 1 104 ? -15.484 44.530 -7.320 1.00 16.47 104 ILE A N 1
ATOM 809 C CA . ILE A 1 104 ? -14.947 44.509 -5.967 1.00 16.38 104 ILE A CA 1
ATOM 810 C C . ILE A 1 104 ? -14.895 43.087 -5.400 1.00 16.81 104 ILE A C 1
ATOM 811 O O . ILE A 1 104 ? -15.792 42.277 -5.641 1.00 15.43 104 ILE A O 1
ATOM 816 N N . VAL A 1 105 ? -13.813 42.784 -4.685 1.00 16.26 105 VAL A N 1
ATOM 817 C CA . VAL A 1 105 ? -13.667 41.498 -4.014 1.00 15.83 105 VAL A CA 1
ATOM 818 C C . VAL A 1 105 ? -13.437 41.891 -2.567 1.00 15.07 105 VAL A C 1
ATOM 819 O O . VAL A 1 105 ? -12.470 42.579 -2.247 1.00 15.17 105 VAL A O 1
ATOM 823 N N . ILE A 1 106 ? -14.350 41.472 -1.700 1.00 16.00 106 ILE A N 1
ATOM 824 C CA . ILE A 1 106 ? -14.274 41.816 -0.292 1.00 16.14 106 ILE A CA 1
ATOM 825 C C . ILE A 1 106 ? -14.282 40.644 0.691 1.00 17.50 106 ILE A C 1
ATOM 826 O O . ILE A 1 106 ? -15.069 39.701 0.557 1.00 17.44 106 ILE A O 1
ATOM 831 N N . ARG A 1 107 ? -13.376 40.715 1.665 1.00 15.67 107 ARG A N 1
ATOM 832 C CA . ARG A 1 107 ? -13.293 39.747 2.752 1.00 14.57 107 ARG A CA 1
ATOM 833 C C . ARG A 1 107 ? -13.441 40.608 4.014 1.00 15.23 107 ARG A C 1
ATOM 834 O O . ARG A 1 107 ? -12.678 41.549 4.235 1.00 15.98 107 ARG A O 1
ATOM 842 N N . HIS A 1 108 ? -14.442 40.292 4.824 1.00 15.98 108 HIS A N 1
ATOM 843 C CA . HIS A 1 108 ? -14.752 41.060 6.028 1.00 16.74 108 HIS A CA 1
ATOM 844 C C . HIS A 1 108 ? -15.058 40.088 7.178 1.00 18.05 108 HIS A C 1
ATOM 845 O O . HIS A 1 108 ? -15.558 38.985 6.952 1.00 18.66 108 HIS A O 1
ATOM 852 N N . PRO A 1 109 ? -14.763 40.486 8.426 1.00 19.34 109 PRO A N 1
ATO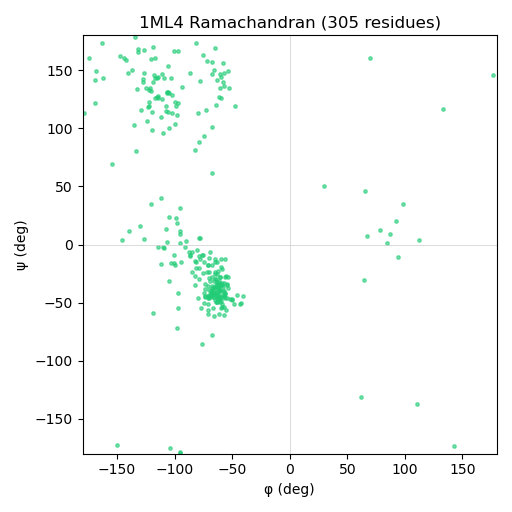M 853 C CA . PRO A 1 109 ? -15.018 39.615 9.578 1.00 21.16 109 PRO A CA 1
ATOM 854 C C . PRO A 1 109 ? -16.482 39.521 10.027 1.00 22.39 109 PRO A C 1
ATOM 855 O O . PRO A 1 109 ? -16.822 38.687 10.871 1.00 23.50 109 PRO A O 1
ATOM 859 N N . LYS A 1 110 ? -17.347 40.364 9.473 1.00 22.86 110 LYS A N 1
ATOM 860 C CA . LYS A 1 110 ? -18.754 40.325 9.850 1.00 25.52 110 LYS A CA 1
ATOM 861 C C . LYS A 1 110 ? -19.622 39.630 8.808 1.00 25.82 110 LYS A C 1
ATOM 862 O O . LYS A 1 110 ? -19.563 39.961 7.620 1.00 26.39 110 LYS A O 1
ATOM 868 N N . GLU A 1 111 ? -20.428 38.666 9.257 1.00 24.21 111 GLU A N 1
ATOM 869 C CA . GLU A 1 111 ? -21.322 37.945 8.362 1.00 23.24 111 GLU A CA 1
ATOM 870 C C . GLU A 1 111 ? -22.243 38.970 7.689 1.00 22.97 111 GLU A C 1
ATOM 871 O O . GLU A 1 111 ? -22.699 39.921 8.331 1.00 20.97 111 GLU A O 1
ATOM 877 N N . GLY A 1 112 ? -22.500 38.784 6.396 1.00 22.51 112 GLY A N 1
ATOM 878 C CA . GLY A 1 112 ? -23.369 39.699 5.671 1.00 21.50 112 GLY A CA 1
ATOM 879 C C . GLY A 1 112 ? -22.710 40.956 5.117 1.00 19.47 112 GLY A C 1
ATOM 880 O O . GLY A 1 112 ? -23.378 41.785 4.502 1.00 16.33 112 GLY A O 1
ATOM 881 N N . ALA A 1 113 ? -21.401 41.092 5.319 1.00 19.76 113 ALA A N 1
ATOM 882 C CA . ALA A 1 113 ? -20.660 42.257 4.838 1.00 18.83 113 ALA A CA 1
ATOM 883 C C . ALA A 1 113 ? -20.678 42.393 3.315 1.00 18.72 113 ALA A C 1
ATOM 884 O O . ALA A 1 113 ? -20.731 43.513 2.786 1.00 16.58 113 ALA A O 1
ATOM 886 N N . ALA A 1 114 ? -20.632 41.251 2.622 1.00 20.23 114 ALA A N 1
ATOM 887 C CA . ALA A 1 114 ? -20.635 41.210 1.159 1.00 21.63 114 ALA A CA 1
ATOM 888 C C . ALA A 1 114 ? -21.998 41.590 0.592 1.00 22.31 114 ALA A C 1
ATOM 889 O O . ALA A 1 114 ? -22.097 42.222 -0.463 1.00 21.88 114 ALA A O 1
ATOM 891 N N . ARG A 1 115 ? -23.048 41.192 1.301 1.00 23.65 115 ARG A N 1
ATOM 892 C CA . ARG A 1 115 ? -24.410 41.490 0.887 1.00 23.88 115 ARG A CA 1
ATOM 893 C C . ARG A 1 115 ? -24.657 42.990 1.014 1.00 22.16 115 ARG A C 1
ATOM 894 O O . ARG A 1 115 ? -25.300 43.606 0.165 1.00 21.40 115 ARG A O 1
ATOM 902 N N . LEU A 1 116 ? -24.134 43.566 2.089 1.00 22.23 116 LEU A N 1
ATOM 903 C CA . LEU A 1 116 ? -24.278 44.987 2.357 1.00 22.44 116 LEU A CA 1
ATOM 904 C C . LEU A 1 116 ? -23.505 45.772 1.306 1.00 23.37 116 LEU A C 1
ATOM 905 O O . LEU A 1 116 ? -23.960 46.812 0.831 1.00 25.16 116 LEU A O 1
ATOM 910 N N . ALA A 1 117 ? -22.333 45.260 0.944 1.00 22.81 117 ALA A N 1
ATOM 911 C CA . ALA A 1 117 ? -21.493 45.895 -0.058 1.00 21.87 117 ALA A CA 1
ATOM 912 C C . ALA A 1 117 ? -22.148 45.819 -1.441 1.00 23.24 117 ALA A C 1
ATOM 913 O O . ALA A 1 117 ? -22.156 46.802 -2.187 1.00 23.21 117 ALA A O 1
ATOM 915 N N . ALA A 1 118 ? -22.697 44.649 -1.773 1.00 23.78 118 ALA A N 1
ATOM 916 C CA . ALA A 1 118 ? -23.346 44.433 -3.064 1.00 24.55 118 ALA A CA 1
ATOM 917 C C . ALA A 1 118 ? -24.582 45.321 -3.206 1.00 27.20 118 ALA A C 1
ATOM 918 O O . ALA A 1 118 ? -24.908 45.798 -4.296 1.00 26.95 118 ALA A O 1
ATOM 920 N N . GLU A 1 119 ? -25.260 45.536 -2.084 1.00 28.18 119 GLU A N 1
ATOM 921 C CA . GLU A 1 119 ? -26.463 46.350 -2.028 1.00 30.03 119 GLU A CA 1
ATOM 922 C C . GLU A 1 119 ? -26.196 47.803 -2.404 1.00 30.58 119 GLU A C 1
ATOM 923 O O . GLU A 1 119 ? -26.936 48.396 -3.188 1.00 30.42 119 GLU A O 1
ATOM 929 N N . VAL A 1 120 ? -25.130 48.372 -1.853 1.00 31.32 120 VAL A N 1
ATOM 930 C CA . VAL A 1 120 ? -24.801 49.771 -2.105 1.00 32.92 120 VAL A CA 1
ATOM 931 C C . VAL A 1 120 ? -23.729 50.008 -3.181 1.00 33.56 120 VAL A C 1
ATOM 932 O O . VAL A 1 120 ? -23.074 51.056 -3.201 1.00 35.18 120 VAL A O 1
ATOM 936 N N . ALA A 1 121 ? -23.550 49.037 -4.072 1.00 32.53 121 ALA A N 1
ATOM 937 C CA . ALA A 1 121 ? -22.564 49.172 -5.138 1.00 32.64 121 ALA A CA 1
ATOM 938 C C . ALA A 1 121 ? -23.198 48.906 -6.496 1.00 32.73 121 ALA A C 1
ATOM 939 O O . ALA A 1 121 ? -24.032 48.015 -6.634 1.00 33.20 121 ALA A O 1
ATOM 941 N N . GLU A 1 122 ? -22.814 49.697 -7.492 1.00 32.91 122 GLU A N 1
ATOM 942 C CA . GLU A 1 122 ? -23.331 49.537 -8.846 1.00 33.09 122 GLU A CA 1
ATOM 943 C C . GLU A 1 122 ? -22.234 48.885 -9.671 1.00 32.23 122 GLU A C 1
ATOM 944 O O . GLU A 1 122 ? -22.175 49.017 -10.895 1.00 33.11 122 GLU A O 1
ATOM 950 N N . VAL A 1 123 ? -21.353 48.196 -8.956 1.00 28.66 123 VAL A N 1
ATOM 951 C CA . VAL A 1 123 ? -20.243 47.461 -9.532 1.00 27.47 123 VAL A CA 1
ATOM 952 C C . VAL A 1 123 ? -20.429 46.062 -8.943 1.00 25.68 123 VAL A C 1
ATOM 953 O O . VAL A 1 123 ? -20.936 45.919 -7.828 1.00 25.59 123 VAL A O 1
ATOM 957 N N . PRO A 1 124 ? -20.063 45.016 -9.696 1.00 23.46 124 PRO A N 1
ATOM 958 C CA . PRO A 1 124 ? -20.214 43.644 -9.204 1.00 20.77 124 PRO A CA 1
ATOM 959 C C . PRO A 1 124 ? -19.391 43.414 -7.936 1.00 20.14 124 PRO A C 1
ATOM 960 O O . PRO A 1 124 ? -18.234 43.825 -7.866 1.00 20.61 124 PRO A O 1
ATOM 964 N N . VAL A 1 125 ? -19.987 42.768 -6.939 1.00 18.63 125 VAL A N 1
ATOM 965 C CA . VAL A 1 125 ? -19.288 42.483 -5.685 1.00 19.51 125 VAL A CA 1
ATOM 966 C C . VAL A 1 125 ? -19.135 40.974 -5.446 1.00 20.45 125 VAL A C 1
ATOM 967 O O . VAL A 1 125 ? -20.117 40.217 -5.475 1.00 20.58 125 VAL A O 1
ATOM 971 N N . ILE A 1 126 ? -17.895 40.550 -5.213 1.00 18.85 126 ILE A N 1
ATOM 972 C CA . ILE A 1 126 ? -17.585 39.148 -4.967 1.00 19.31 126 ILE A CA 1
ATOM 973 C C . ILE A 1 126 ? -17.160 38.937 -3.520 1.00 19.65 126 ILE A C 1
ATOM 974 O O . ILE A 1 126 ? -16.237 39.585 -3.034 1.00 19.36 126 ILE A O 1
ATOM 979 N N . ASN A 1 127 ? -17.849 38.024 -2.845 1.00 20.99 127 ASN A N 1
ATOM 980 C CA . ASN A 1 127 ? -17.589 37.697 -1.448 1.00 21.43 127 ASN A CA 1
ATOM 981 C C . ASN A 1 127 ? -16.390 36.750 -1.309 1.00 21.33 127 ASN A C 1
ATOM 982 O O . ASN A 1 127 ? -16.430 35.598 -1.745 1.00 21.68 127 ASN A O 1
ATOM 987 N N . ALA A 1 128 ? -15.317 37.256 -0.712 1.00 19.76 128 ALA A N 1
ATOM 988 C CA . ALA A 1 128 ? -14.117 36.462 -0.505 1.00 19.06 128 ALA A CA 1
ATOM 989 C C . ALA A 1 128 ? -14.147 35.869 0.897 1.00 18.31 128 ALA A C 1
ATOM 990 O O . ALA A 1 128 ? -13.161 35.300 1.357 1.00 18.48 128 ALA A O 1
ATOM 992 N N . GLY A 1 129 ? -15.291 36.008 1.566 1.00 16.37 129 GLY A N 1
ATOM 993 C CA . GLY A 1 129 ? -15.453 35.479 2.911 1.00 17.21 129 GLY A CA 1
ATOM 994 C C . GLY A 1 129 ? -16.084 36.484 3.859 1.00 18.39 129 GLY A C 1
ATOM 995 O O . GLY A 1 129 ? -15.496 37.533 4.116 1.00 18.70 129 GLY A O 1
ATOM 996 N N . ASP A 1 130 ? -17.276 36.184 4.379 1.00 19.30 130 ASP A N 1
ATOM 997 C CA . ASP A 1 130 ? -17.950 37.100 5.313 1.00 19.80 130 ASP A CA 1
ATOM 998 C C . ASP A 1 130 ? -18.186 36.449 6.678 1.00 19.14 130 ASP A C 1
ATOM 999 O O . ASP A 1 130 ? -19.138 35.694 6.878 1.00 18.57 130 ASP A O 1
ATOM 1004 N N . GLY A 1 131 ? -17.298 36.758 7.617 1.00 20.49 131 GLY A N 1
ATOM 1005 C CA . GLY A 1 131 ? -17.383 36.176 8.943 1.00 20.97 131 GLY A CA 1
ATOM 1006 C C . GLY A 1 131 ? -17.222 34.674 8.812 1.00 22.12 131 GLY A C 1
ATOM 1007 O O . GLY A 1 131 ? -16.309 34.180 8.137 1.00 21.33 131 GLY A O 1
ATOM 1008 N N . SER A 1 132 ? -18.120 33.933 9.444 1.00 21.86 132 SER A N 1
ATOM 1009 C CA . SER A 1 132 ? -18.060 32.486 9.375 1.00 21.33 132 SER A CA 1
ATOM 1010 C C . SER A 1 132 ? -19.200 32.001 8.491 1.00 21.22 132 SER A C 1
ATOM 1011 O O . SER A 1 132 ? -19.509 30.810 8.452 1.00 23.19 132 SER A O 1
ATOM 1014 N N . ASN A 1 133 ? -19.809 32.935 7.767 1.00 20.19 133 ASN A N 1
ATOM 1015 C CA . ASN A 1 133 ? -20.931 32.622 6.897 1.00 20.37 133 ASN A CA 1
ATOM 1016 C C . ASN A 1 133 ? -20.598 31.941 5.567 1.00 20.24 133 ASN A C 1
ATOM 1017 O O . ASN A 1 133 ? -20.619 30.713 5.482 1.00 21.15 133 ASN A O 1
ATOM 1022 N N . GLN A 1 134 ? -20.275 32.720 4.537 1.00 19.97 134 GLN A N 1
ATOM 1023 C CA . GLN A 1 134 ? -20.016 32.152 3.212 1.00 19.89 134 GLN A CA 1
ATOM 1024 C C . GLN A 1 134 ? -18.639 32.383 2.590 1.00 20.22 134 GLN A C 1
ATOM 1025 O O . GLN A 1 134 ? -17.909 33.307 2.960 1.00 19.09 134 GLN A O 1
ATOM 1031 N N . HIS A 1 135 ? -18.316 31.524 1.625 1.00 20.15 135 HIS A N 1
ATOM 1032 C CA . HIS A 1 135 ? -17.056 31.572 0.878 1.00 20.05 135 HIS A CA 1
ATOM 1033 C C . HIS A 1 135 ? -17.315 30.909 -0.493 1.00 19.34 135 HIS A C 1
ATOM 1034 O O . HIS A 1 135 ? -16.814 29.819 -0.772 1.00 19.15 135 HIS A O 1
ATOM 1041 N N . PRO A 1 136 ? -18.108 31.572 -1.362 1.00 19.11 136 PRO A N 1
ATOM 1042 C CA . PRO A 1 136 ? -18.468 31.087 -2.700 1.00 18.89 136 PRO A CA 1
ATOM 1043 C C . PRO A 1 136 ? -17.362 30.739 -3.705 1.00 20.42 136 PRO A C 1
ATOM 1044 O O . PRO A 1 136 ? -17.462 29.719 -4.391 1.00 20.83 136 PRO A O 1
ATOM 1048 N N . THR A 1 137 ? -16.309 31.547 -3.807 1.00 19.16 137 THR A N 1
ATOM 1049 C CA . THR A 1 137 ? -15.250 31.233 -4.768 1.00 18.94 137 THR A CA 1
ATOM 1050 C C . THR A 1 137 ? -14.401 30.034 -4.332 1.00 17.41 137 THR A C 1
ATOM 1051 O O . THR A 1 137 ? -13.789 29.379 -5.159 1.00 18.30 137 THR A O 1
ATOM 1055 N N . GLN A 1 138 ? -14.373 29.747 -3.034 1.00 17.97 138 GLN A N 1
ATOM 1056 C CA . GLN A 1 138 ? -13.613 28.596 -2.548 1.00 18.21 138 GLN A CA 1
ATOM 1057 C C . GLN A 1 138 ? -14.357 27.355 -3.004 1.00 18.77 138 GLN A C 1
ATOM 1058 O O . GLN A 1 138 ? -13.773 26.446 -3.582 1.00 19.37 138 GLN A O 1
ATOM 1064 N N . THR A 1 139 ? -15.655 27.326 -2.719 1.00 20.79 139 THR A N 1
ATOM 1065 C CA . THR A 1 139 ? -16.507 26.213 -3.119 1.00 21.70 139 THR A CA 1
ATOM 1066 C C . THR A 1 139 ? -16.377 25.992 -4.624 1.00 22.45 139 THR A C 1
ATOM 1067 O O . THR A 1 139 ? -16.212 24.862 -5.076 1.00 25.14 139 THR A O 1
ATOM 1071 N N . LEU A 1 140 ? -16.433 27.071 -5.402 1.00 22.45 140 LEU A N 1
ATOM 1072 C CA . LEU A 1 140 ? -16.326 26.961 -6.851 1.00 22.58 140 LEU A CA 1
ATOM 1073 C C . LEU A 1 140 ? -14.992 26.376 -7.314 1.00 22.41 140 LEU A C 1
ATOM 1074 O O . LEU A 1 140 ? -14.946 25.670 -8.320 1.00 24.28 140 LEU A O 1
ATOM 1079 N N . LEU A 1 141 ? -13.908 26.650 -6.591 1.00 20.37 141 LEU A N 1
ATOM 1080 C CA . LEU A 1 141 ? -12.623 26.086 -6.984 1.00 19.27 141 LEU A CA 1
ATOM 1081 C C . LEU A 1 141 ? -12.488 24.675 -6.411 1.00 18.56 141 LEU A C 1
ATOM 1082 O O . LEU A 1 141 ? -11.745 23.845 -6.946 1.00 17.83 141 LEU A O 1
ATOM 1087 N N . ASP A 1 142 ? -13.218 24.394 -5.334 1.00 18.59 142 ASP A N 1
ATOM 1088 C CA . ASP A 1 142 ? -13.200 23.058 -4.732 1.00 19.40 142 ASP A CA 1
ATOM 1089 C C . ASP A 1 142 ? -13.906 22.080 -5.674 1.00 19.44 142 ASP A C 1
ATOM 1090 O O . ASP A 1 142 ? -13.438 20.958 -5.891 1.00 20.79 142 ASP A O 1
ATOM 1095 N N . LEU A 1 143 ? -15.039 22.516 -6.222 1.00 20.65 143 LEU A N 1
ATOM 1096 C CA . LEU A 1 143 ? -15.823 21.698 -7.152 1.00 21.43 143 LEU A CA 1
ATOM 1097 C C . LEU A 1 143 ? -15.050 21.493 -8.457 1.00 22.57 143 LEU A C 1
ATOM 1098 O O . LEU A 1 143 ? -15.116 20.423 -9.074 1.00 24.16 143 LEU A O 1
ATOM 1103 N N . TYR A 1 144 ? -14.312 22.521 -8.869 1.00 21.76 144 TYR A N 1
ATOM 1104 C CA . TYR A 1 144 ? -13.498 22.446 -10.077 1.00 20.97 144 TYR A CA 1
ATOM 1105 C C . TYR A 1 144 ? -12.450 21.347 -9.856 1.00 22.53 144 TYR A C 1
ATOM 1106 O O . TYR A 1 144 ? -12.232 20.494 -10.717 1.00 22.93 144 TYR A O 1
ATOM 1115 N N . THR A 1 145 ? -11.826 21.367 -8.682 1.00 20.84 145 THR A N 1
ATOM 1116 C CA . THR A 1 145 ? -10.804 20.391 -8.321 1.00 21.14 145 THR A CA 1
ATOM 1117 C C . THR A 1 145 ? -11.358 18.974 -8.269 1.00 22.51 145 THR A C 1
ATOM 1118 O O . THR A 1 145 ? -10.727 18.039 -8.763 1.00 22.52 145 THR A O 1
ATOM 1122 N N . ILE A 1 146 ? -12.534 18.810 -7.672 1.00 23.73 146 ILE A N 1
ATOM 1123 C CA . ILE A 1 146 ? -13.131 17.484 -7.574 1.00 25.80 146 ILE A CA 1
ATOM 1124 C C . ILE A 1 146 ? -13.452 16.918 -8.949 1.00 26.46 146 ILE A C 1
ATOM 1125 O O . ILE A 1 146 ? -13.094 15.785 -9.254 1.00 25.93 146 ILE A O 1
ATOM 1130 N N . LYS A 1 147 ? -14.117 17.711 -9.782 1.00 29.90 147 LYS A N 1
ATOM 1131 C CA . LYS A 1 147 ? -14.452 17.264 -11.125 1.00 31.73 147 LYS A CA 1
ATOM 1132 C C . LYS A 1 147 ? -13.164 17.001 -11.899 1.00 33.32 147 LYS A C 1
ATOM 1133 O O . LYS A 1 147 ? -13.069 16.044 -12.662 1.00 35.59 147 LYS A O 1
ATOM 1139 N N . LYS A 1 148 ? -12.165 17.846 -11.692 1.00 33.63 148 LYS A N 1
ATOM 1140 C CA . LYS A 1 148 ? -10.887 17.701 -12.376 1.00 36.17 148 LYS A CA 1
ATOM 1141 C C . LYS A 1 148 ? -10.154 16.427 -11.944 1.00 37.03 148 LYS A C 1
ATOM 1142 O O . LYS A 1 148 ? -9.547 15.744 -12.766 1.00 37.29 148 LYS A O 1
ATOM 1148 N N . GLU A 1 149 ? -10.223 16.108 -10.655 1.00 37.73 149 GLU A N 1
ATOM 1149 C CA . GLU A 1 149 ? -9.548 14.937 -10.106 1.00 38.77 149 GLU A CA 1
ATOM 1150 C C . GLU A 1 149 ? -10.260 13.613 -10.324 1.00 39.39 149 GLU A C 1
ATOM 1151 O O . GLU A 1 149 ? -9.640 12.614 -10.691 1.00 38.64 149 GLU A O 1
ATOM 1157 N N . PHE A 1 150 ? -11.561 13.601 -10.076 1.00 40.73 150 PHE A N 1
ATOM 1158 C CA . PHE A 1 150 ? -12.349 12.394 -10.235 1.00 41.40 150 PHE A CA 1
ATOM 1159 C C . PHE A 1 150 ? -13.004 12.378 -11.603 1.00 42.85 150 PHE A C 1
ATOM 1160 O O . PHE A 1 150 ? -13.879 11.556 -11.885 1.00 43.04 150 PHE A O 1
ATOM 1168 N N . GLY A 1 151 ? -12.552 13.291 -12.456 1.00 43.27 151 GLY A N 1
ATOM 1169 C CA . GLY A 1 151 ? -13.084 13.388 -13.799 1.00 44.75 151 GLY A CA 1
ATOM 1170 C C . GLY A 1 151 ? -14.544 13.779 -13.806 1.00 45.87 151 GLY A C 1
ATOM 1171 O O . GLY A 1 151 ? -15.011 14.436 -14.739 1.00 46.93 151 GLY A O 1
ATOM 1172 N N . ARG A 1 152 ? -15.269 13.385 -12.765 1.00 46.60 152 ARG A N 1
ATOM 1173 C CA . ARG A 1 152 ? -16.682 13.704 -12.695 1.00 47.35 152 ARG A CA 1
ATOM 1174 C C . ARG A 1 152 ? -17.255 14.009 -11.324 1.00 45.35 152 ARG A C 1
ATOM 1175 O O . ARG A 1 152 ? -16.716 13.650 -10.280 1.00 44.62 152 ARG A O 1
ATOM 1183 N N . ILE A 1 153 ? -18.392 14.678 -11.392 1.00 44.45 153 ILE A N 1
ATOM 1184 C CA . ILE A 1 153 ? -19.170 15.153 -10.271 1.00 42.73 153 ILE A CA 1
ATOM 1185 C C . ILE A 1 153 ? -19.841 14.117 -9.371 1.00 42.90 153 ILE A C 1
ATOM 1186 O O . ILE A 1 153 ? -19.375 13.838 -8.263 1.00 42.60 153 ILE A O 1
ATOM 1191 N N . ASP A 1 154 ? -20.953 13.570 -9.858 1.00 41.61 154 ASP A N 1
ATOM 1192 C CA . ASP A 1 154 ? -21.774 12.598 -9.139 1.00 39.76 154 ASP A CA 1
ATOM 1193 C C . ASP A 1 154 ? -21.140 11.244 -8.842 1.00 38.66 154 ASP A C 1
ATOM 1194 O O . ASP A 1 154 ? -20.076 10.901 -9.365 1.00 37.13 154 ASP A O 1
ATOM 1199 N N . GLY A 1 155 ? -21.826 10.478 -7.994 1.00 37.68 155 GLY A N 1
ATOM 1200 C CA . GLY A 1 155 ? -21.361 9.153 -7.625 1.00 35.95 155 GLY A CA 1
ATOM 1201 C C . GLY A 1 155 ? -20.253 9.142 -6.592 1.00 34.41 155 GLY A C 1
ATOM 1202 O O . GLY A 1 155 ? -19.627 8.101 -6.375 1.00 33.51 155 GLY A O 1
ATOM 1203 N N . LEU A 1 156 ? -20.013 10.290 -5.954 1.00 32.71 156 LEU A N 1
ATOM 1204 C CA . LEU A 1 156 ? -18.961 10.406 -4.943 1.00 31.50 156 LEU A CA 1
ATOM 1205 C C . LEU A 1 156 ? -19.462 10.470 -3.512 1.00 29.84 156 LEU A C 1
ATOM 1206 O O . LEU A 1 156 ? -20.581 10.901 -3.237 1.00 29.17 156 LEU A O 1
ATOM 1211 N N . LYS A 1 157 ? -18.599 10.026 -2.607 1.00 30.15 157 LYS A N 1
ATOM 1212 C CA . LYS A 1 157 ? -18.859 10.055 -1.178 1.00 29.69 157 LYS A CA 1
ATOM 1213 C C . LYS A 1 157 ? -17.860 11.077 -0.662 1.00 27.68 157 LYS A C 1
ATOM 1214 O O . LYS A 1 157 ? -16.656 10.839 -0.674 1.00 27.87 157 LYS A O 1
ATOM 1220 N N . ILE A 1 158 ? -18.377 12.223 -0.238 1.00 26.32 158 ILE A N 1
ATOM 1221 C CA . ILE A 1 158 ? -17.560 13.322 0.249 1.00 24.29 158 ILE A CA 1
ATOM 1222 C C . ILE A 1 158 ? -17.644 13.474 1.766 1.00 23.27 158 ILE A C 1
ATOM 1223 O O . ILE A 1 158 ? -18.731 13.492 2.342 1.00 23.54 158 ILE A O 1
ATOM 1228 N N . GLY A 1 159 ? -16.489 13.575 2.410 1.00 22.44 159 GLY A N 1
ATOM 1229 C CA . GLY A 1 159 ? -16.467 13.747 3.848 1.00 21.52 159 GLY A CA 1
ATOM 1230 C C . GLY A 1 159 ? -15.882 15.102 4.214 1.00 21.55 159 GLY A C 1
ATOM 1231 O O . GLY A 1 159 ? -14.798 15.463 3.757 1.00 21.18 159 GLY A O 1
ATOM 1232 N N . LEU A 1 160 ? -16.607 15.867 5.020 1.00 21.85 160 LEU A N 1
ATOM 1233 C CA . LEU A 1 160 ? -16.127 17.177 5.464 1.00 23.19 160 LEU A CA 1
ATOM 1234 C C . LEU A 1 160 ? -15.736 17.034 6.942 1.00 22.65 160 LEU A C 1
ATOM 1235 O O . LEU A 1 160 ? -16.573 16.708 7.786 1.00 21.98 160 LEU A O 1
ATOM 1240 N N . LEU A 1 161 ? -14.463 17.278 7.241 1.00 23.59 161 LEU A N 1
ATOM 1241 C CA . LEU A 1 161 ? -13.928 17.130 8.599 1.00 22.31 161 LEU A CA 1
ATOM 1242 C C . LEU A 1 161 ? -13.438 18.403 9.271 1.00 22.66 161 LEU A C 1
ATOM 1243 O O . LEU A 1 161 ? -12.844 19.270 8.632 1.00 22.18 161 LEU A O 1
ATOM 1248 N N . GLY A 1 162 ? -13.676 18.489 10.577 1.00 22.26 162 GLY A N 1
ATOM 1249 C CA . GLY A 1 162 ? -13.196 19.625 11.332 1.00 22.48 162 GLY A CA 1
ATOM 1250 C C . GLY A 1 162 ? -14.180 20.629 11.879 1.00 22.01 162 GLY A C 1
ATOM 1251 O O . GLY A 1 162 ? -15.220 20.280 12.436 1.00 22.20 162 GLY A O 1
ATOM 1252 N N . ASP A 1 163 ? -13.817 21.897 11.729 1.00 22.26 163 ASP A N 1
ATOM 1253 C CA . ASP A 1 163 ? -14.628 23.009 12.204 1.00 22.68 163 ASP A CA 1
ATOM 1254 C C . ASP A 1 163 ? -15.722 23.337 11.197 1.00 22.78 163 ASP A C 1
ATOM 1255 O O . ASP A 1 163 ? -15.587 24.269 10.406 1.00 24.21 163 ASP A O 1
ATOM 1260 N N . LEU A 1 164 ? -16.810 22.578 11.237 1.00 22.54 164 LEU A N 1
ATOM 1261 C CA . LEU A 1 164 ? -17.921 22.786 10.315 1.00 22.30 164 LEU A CA 1
ATOM 1262 C C . LEU A 1 164 ? -18.836 23.913 10.798 1.00 22.16 164 LEU A C 1
ATOM 1263 O O . LEU A 1 164 ? -19.669 24.438 10.047 1.00 21.62 164 LEU A O 1
ATOM 1268 N N . LYS A 1 165 ? -18.661 24.288 12.060 1.00 22.98 165 LYS A N 1
ATOM 1269 C CA . LYS A 1 165 ? -19.457 25.341 12.659 1.00 24.36 165 LYS A CA 1
ATOM 1270 C C . LYS A 1 165 ? -19.054 26.727 12.174 1.00 24.32 165 LYS A C 1
ATOM 1271 O O . LYS A 1 165 ? -19.903 27.508 11.750 1.00 25.17 165 LYS A O 1
ATOM 1277 N N . TYR A 1 166 ? -17.761 27.033 12.232 1.00 24.51 166 TYR A N 1
ATOM 1278 C CA . TYR A 1 166 ? -17.272 28.349 11.818 1.00 24.23 166 TYR A CA 1
ATOM 1279 C C . TYR A 1 166 ? -16.668 28.369 10.424 1.00 22.32 166 TYR A C 1
ATOM 1280 O O . TYR A 1 166 ? -16.374 29.436 9.889 1.00 21.21 166 TYR A O 1
ATOM 1289 N N . GLY A 1 167 ? -16.494 27.187 9.842 1.00 21.76 167 GLY A N 1
ATOM 1290 C CA . GLY A 1 167 ? -15.892 27.086 8.524 1.00 20.65 167 GLY A CA 1
ATOM 1291 C C . GLY A 1 167 ? -16.765 27.507 7.362 1.00 20.39 167 GLY A C 1
ATOM 1292 O O . GLY A 1 167 ? -17.513 26.694 6.821 1.00 19.59 167 GLY A O 1
ATOM 1293 N N . ARG A 1 168 ? -16.650 28.773 6.964 1.00 19.97 168 ARG A N 1
ATOM 1294 C CA . ARG A 1 168 ? -17.426 29.303 5.852 1.00 19.06 168 ARG A CA 1
ATOM 1295 C C . ARG A 1 168 ? -17.224 28.487 4.571 1.00 19.34 168 ARG A C 1
ATOM 1296 O O . ARG A 1 168 ? -18.124 28.425 3.725 1.00 19.47 168 ARG A O 1
ATOM 1304 N N . THR A 1 169 ? -16.061 27.848 4.445 1.00 19.54 169 THR A N 1
ATOM 1305 C CA . THR A 1 169 ? -15.736 27.015 3.275 1.00 19.21 169 THR A CA 1
ATOM 1306 C C . THR A 1 169 ? -16.671 25.806 3.118 1.00 17.98 169 THR A C 1
ATOM 1307 O O . THR A 1 169 ? -17.125 25.509 2.012 1.00 17.41 169 THR A O 1
ATOM 1311 N N . VAL A 1 170 ? -16.949 25.113 4.222 1.00 18.97 170 VAL A N 1
ATOM 1312 C CA . VAL A 1 170 ? -17.834 23.953 4.195 1.00 19.45 170 VAL A CA 1
ATOM 1313 C C . VAL A 1 170 ? -19.311 24.342 4.230 1.00 21.03 170 VAL A C 1
ATOM 1314 O O . VAL A 1 170 ? -20.171 23.544 3.853 1.00 22.55 170 VAL A O 1
ATOM 1318 N N . HIS A 1 171 ? -19.621 25.554 4.686 1.00 20.47 171 HIS A N 1
ATOM 1319 C CA . HIS A 1 171 ? -21.012 26.001 4.701 1.00 21.53 171 HIS A CA 1
ATOM 1320 C C . HIS A 1 171 ? -21.476 26.141 3.245 1.00 22.47 171 HIS A C 1
ATOM 1321 O O . HIS A 1 171 ? -22.571 25.706 2.881 1.00 23.33 171 HIS A O 1
ATOM 1328 N N . SER A 1 172 ? -20.626 26.753 2.422 1.00 21.69 172 SER A N 1
ATOM 1329 C CA . SER A 1 172 ? -20.923 26.952 1.011 1.00 20.67 172 SER A CA 1
ATOM 1330 C C . SER A 1 172 ? -20.794 25.638 0.249 1.00 20.70 172 SER A C 1
ATOM 1331 O O . SER A 1 172 ? -21.657 25.293 -0.559 1.00 21.65 172 SER A O 1
ATOM 1334 N N . LEU A 1 173 ? -19.715 24.905 0.514 1.00 21.76 173 LEU A N 1
ATOM 1335 C CA . LEU A 1 173 ? -19.463 23.636 -0.167 1.00 22.18 173 LEU A CA 1
ATOM 1336 C C . LEU A 1 173 ? -20.600 22.627 0.011 1.00 21.97 173 LEU A C 1
ATOM 1337 O O . LEU A 1 173 ? -20.963 21.923 -0.925 1.00 21.13 173 LEU A O 1
ATOM 1342 N N . ALA A 1 174 ? -21.167 22.559 1.209 1.00 23.23 174 ALA A N 1
ATOM 1343 C CA . ALA A 1 174 ? -22.266 21.632 1.455 1.00 25.39 174 ALA A CA 1
ATOM 1344 C C . ALA A 1 174 ? -23.486 22.052 0.635 1.00 25.55 174 ALA A C 1
ATOM 1345 O O . ALA A 1 174 ? -24.162 21.211 0.033 1.00 25.23 174 ALA A O 1
ATOM 1347 N N . GLU A 1 175 ? -23.752 23.356 0.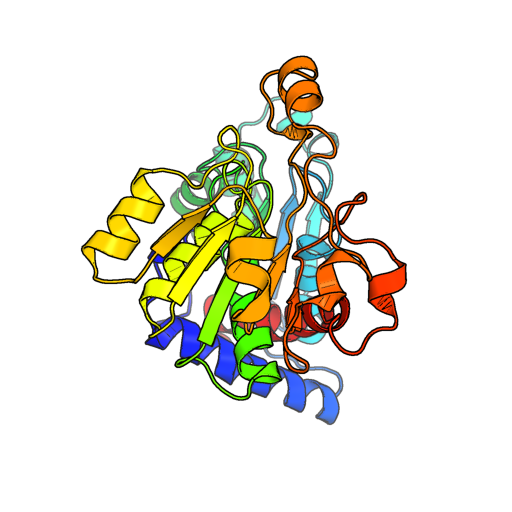614 1.00 24.97 175 GLU A N 1
ATOM 1348 C CA . GLU A 1 175 ? -24.892 23.909 -0.122 1.00 24.75 175 GLU A CA 1
ATOM 1349 C C . GLU A 1 175 ? -24.792 23.669 -1.630 1.00 23.75 175 GLU A C 1
ATOM 1350 O O . GLU A 1 175 ? -25.781 23.340 -2.276 1.00 24.59 175 GLU A O 1
ATOM 1356 N N . ALA A 1 176 ? -23.596 23.821 -2.184 1.00 22.71 176 ALA A N 1
ATOM 1357 C CA . ALA A 1 176 ? -23.393 23.608 -3.607 1.00 23.73 176 ALA A CA 1
ATOM 1358 C C . ALA A 1 176 ? -23.615 22.148 -3.994 1.00 25.95 176 ALA A C 1
ATOM 1359 O O . ALA A 1 176 ? -24.227 21.858 -5.024 1.00 26.84 176 ALA A O 1
ATOM 1361 N N . LEU A 1 177 ? -23.114 21.229 -3.172 1.00 27.11 177 LEU A N 1
ATOM 1362 C CA . LEU A 1 177 ? -23.260 19.803 -3.447 1.00 27.32 177 LEU A CA 1
ATOM 1363 C C . LEU A 1 177 ? -24.714 19.385 -3.608 1.00 28.97 177 LEU A C 1
ATOM 1364 O O . LEU A 1 177 ? -24.999 18.281 -4.070 1.00 29.93 177 LEU A O 1
ATOM 1369 N N . THR A 1 178 ? -25.631 20.272 -3.234 1.00 30.37 178 THR A N 1
ATOM 1370 C CA . THR A 1 178 ? -27.056 19.990 -3.345 1.00 31.53 178 THR A CA 1
ATOM 1371 C C . THR A 1 178 ? -27.451 19.585 -4.766 1.00 31.03 178 THR A C 1
ATOM 1372 O O . THR A 1 178 ? -28.344 18.755 -4.961 1.00 29.20 178 THR A O 1
ATOM 1376 N N . PHE A 1 179 ? -26.776 20.160 -5.758 1.00 31.55 179 PHE A N 1
ATOM 1377 C CA . PHE A 1 179 ? -27.083 19.855 -7.153 1.00 32.17 179 PHE A CA 1
ATOM 1378 C C . PHE A 1 179 ? -26.450 18.546 -7.641 1.00 31.58 179 PHE A C 1
ATOM 1379 O O . PHE A 1 179 ? -26.691 18.119 -8.773 1.00 30.95 179 PHE A O 1
ATOM 1387 N N . TYR A 1 180 ? -25.645 17.905 -6.796 1.00 31.05 180 TYR A N 1
ATOM 1388 C CA . TYR A 1 180 ? -25.003 16.657 -7.202 1.00 31.12 180 TYR A CA 1
ATOM 1389 C C . TYR A 1 180 ? -25.385 15.422 -6.386 1.00 30.29 180 TYR A C 1
ATOM 1390 O O . TYR A 1 180 ? -25.634 15.501 -5.185 1.00 29.98 180 TYR A O 1
ATOM 1399 N N . ASP A 1 181 ? -25.431 14.283 -7.069 1.00 30.90 181 ASP A N 1
ATOM 1400 C CA . ASP A 1 181 ? -25.777 13.002 -6.467 1.00 31.78 181 ASP A CA 1
ATOM 1401 C C . ASP A 1 181 ? -24.584 12.433 -5.713 1.00 31.36 181 ASP A C 1
ATOM 1402 O O . ASP A 1 181 ? -23.790 11.662 -6.265 1.00 30.64 181 ASP A O 1
ATOM 1407 N N . VAL A 1 182 ? -24.468 12.813 -4.444 1.00 30.85 182 VAL A N 1
ATOM 1408 C CA . VAL A 1 182 ? -23.363 12.369 -3.603 1.00 30.75 182 VAL A CA 1
ATOM 1409 C C . VAL A 1 182 ? -23.803 12.103 -2.156 1.00 31.11 182 VAL A C 1
ATOM 1410 O O . VAL A 1 182 ? -24.838 12.600 -1.718 1.00 30.67 182 VAL A O 1
ATOM 1414 N N . GLU A 1 183 ? -23.027 11.300 -1.431 1.00 31.49 183 GLU A N 1
ATOM 1415 C CA . GLU A 1 183 ? -23.323 11.001 -0.026 1.00 32.42 183 GLU A CA 1
ATOM 1416 C C . GLU A 1 183 ? -22.371 11.842 0.810 1.00 31.74 183 GLU A C 1
ATOM 1417 O O . GLU A 1 183 ? -21.160 11.619 0.786 1.00 32.85 183 GLU A O 1
ATOM 1423 N N . LEU A 1 184 ? -22.909 12.804 1.550 1.00 30.19 184 LEU A N 1
ATOM 1424 C CA . LEU A 1 184 ? -22.066 13.672 2.360 1.00 27.64 184 LEU A CA 1
ATOM 1425 C C . LEU A 1 184 ? -21.901 13.179 3.790 1.00 27.43 184 LEU A C 1
ATOM 1426 O O . LEU A 1 184 ? -22.861 12.760 4.430 1.00 28.06 184 LEU A O 1
ATOM 1431 N N . TYR A 1 185 ? -20.668 13.223 4.280 1.00 26.44 185 TYR A N 1
ATOM 1432 C CA . TYR A 1 185 ? -20.356 12.809 5.640 1.00 27.17 185 TYR A CA 1
ATOM 1433 C C . TYR A 1 185 ? -19.711 13.983 6.360 1.00 27.29 185 TYR A C 1
ATOM 1434 O O . TYR A 1 185 ? -18.664 14.471 5.942 1.00 28.41 185 TYR A O 1
ATOM 1443 N N . LEU A 1 186 ? -20.351 14.440 7.430 1.00 25.75 186 LEU A N 1
ATOM 1444 C CA . LEU A 1 186 ? -19.851 15.561 8.217 1.00 26.08 186 LEU A CA 1
ATOM 1445 C C . LEU A 1 186 ? -19.258 15.046 9.521 1.00 27.12 186 LEU A C 1
ATOM 1446 O O . LEU A 1 186 ? -19.992 14.746 10.470 1.00 27.62 186 LEU A O 1
ATOM 1451 N N . ILE A 1 187 ? -17.930 14.947 9.558 1.00 26.41 187 ILE A N 1
ATOM 1452 C CA . ILE A 1 187 ? -17.219 14.456 10.730 1.00 25.64 187 ILE A CA 1
ATOM 1453 C C . ILE A 1 187 ? -16.656 15.602 11.550 1.00 26.59 187 ILE A C 1
ATOM 1454 O O . ILE A 1 187 ? -15.867 16.400 11.051 1.00 25.24 187 ILE A O 1
ATOM 1459 N N . SER A 1 188 ? -17.040 15.679 12.816 1.00 26.84 188 SER A N 1
ATOM 1460 C CA . SER A 1 188 ? -16.544 16.759 13.648 1.00 27.55 188 SER A CA 1
ATOM 1461 C C . SER A 1 188 ? -16.978 16.607 15.088 1.00 28.30 188 SER A C 1
ATOM 1462 O O . SER A 1 188 ? -17.933 15.884 15.383 1.00 30.09 188 SER A O 1
ATOM 1465 N N . PRO A 1 189 ? -16.268 17.281 16.011 1.00 28.24 189 PRO A N 1
ATOM 1466 C CA . PRO A 1 189 ? -16.644 17.201 17.420 1.00 28.49 189 PRO A CA 1
ATOM 1467 C C . PRO A 1 189 ? -18.081 17.699 17.478 1.00 29.49 189 PRO A C 1
ATOM 1468 O O . PRO A 1 189 ? -18.522 18.435 16.588 1.00 29.25 189 PRO A O 1
ATOM 1472 N N . GLU A 1 190 ? -18.821 17.306 18.502 1.00 29.92 190 GLU A N 1
ATOM 1473 C CA . GLU A 1 190 ? -20.199 17.738 18.563 1.00 31.63 190 GLU A CA 1
ATOM 1474 C C . GLU A 1 190 ? -20.304 19.239 18.803 1.00 31.25 190 GLU A C 1
ATOM 1475 O O . GLU A 1 190 ? -21.348 19.841 18.562 1.00 31.30 190 GLU A O 1
ATOM 1481 N N . LEU A 1 191 ? -19.221 19.848 19.268 1.00 29.12 191 LEU A N 1
ATOM 1482 C CA . LEU A 1 191 ? -19.224 21.280 19.512 1.00 28.70 191 LEU A CA 1
ATOM 1483 C C . LEU A 1 191 ? -18.984 22.051 18.218 1.00 28.72 191 LEU A C 1
ATOM 1484 O O . LEU A 1 191 ? -19.229 23.252 18.153 1.00 30.45 191 LEU A O 1
ATOM 1489 N N . LEU A 1 192 ? -18.514 21.361 17.183 1.00 28.81 192 LEU A N 1
ATOM 1490 C CA . LEU A 1 192 ? -18.230 22.017 15.904 1.00 26.94 192 LEU A CA 1
ATOM 1491 C C . LEU A 1 192 ? -19.024 21.441 14.726 1.00 26.46 192 LEU A C 1
ATOM 1492 O O . LEU A 1 192 ? -18.530 21.386 13.597 1.00 24.90 192 LEU A O 1
ATOM 1497 N N . ARG A 1 193 ? -20.263 21.035 14.993 1.00 26.65 193 ARG A N 1
ATOM 1498 C CA . ARG A 1 193 ? -21.126 20.473 13.961 1.00 29.37 193 ARG A CA 1
ATOM 1499 C C . ARG A 1 193 ? -21.616 21.525 12.954 1.00 30.00 193 ARG A C 1
ATOM 1500 O O . ARG A 1 193 ? -21.656 22.725 13.238 1.00 27.39 193 ARG A O 1
ATOM 1508 N N . MET A 1 194 ? -21.992 21.045 11.774 1.00 31.32 194 MET A N 1
ATOM 1509 C CA . MET A 1 194 ? -22.494 21.886 10.694 1.00 32.28 194 MET A CA 1
ATOM 1510 C C . MET A 1 194 ? -23.792 22.547 11.154 1.00 33.27 194 MET A C 1
ATOM 1511 O O . MET A 1 194 ? -24.586 21.919 11.854 1.00 33.67 194 MET A O 1
ATOM 1516 N N . PRO A 1 195 ? -24.015 23.826 10.780 1.00 34.10 195 PRO A N 1
ATOM 1517 C CA . PRO A 1 195 ? -25.239 24.543 11.167 1.00 34.17 195 PRO A CA 1
ATOM 1518 C C . PRO A 1 195 ? -26.476 23.680 10.899 1.00 34.44 195 PRO A C 1
ATOM 1519 O O . PRO A 1 195 ? -26.745 23.312 9.764 1.00 34.91 195 PRO A O 1
ATOM 1523 N N . ARG A 1 196 ? -27.226 23.363 11.945 1.00 35.51 196 ARG A N 1
ATOM 1524 C CA . ARG A 1 196 ? -28.400 22.516 11.790 1.00 35.75 196 ARG A CA 1
ATOM 1525 C C . ARG A 1 196 ? -29.221 22.869 10.544 1.00 36.72 196 ARG A C 1
ATOM 1526 O O . ARG A 1 196 ? -29.535 22.001 9.729 1.00 36.62 196 ARG A O 1
ATOM 1534 N N . HIS A 1 197 ? -29.543 24.148 10.377 1.00 38.29 197 HIS A N 1
ATOM 1535 C CA . HIS A 1 197 ? -30.340 24.588 9.239 1.00 39.59 197 HIS A CA 1
ATOM 1536 C C . HIS A 1 197 ? -29.811 24.067 7.905 1.00 39.39 197 HIS A C 1
ATOM 1537 O O . HIS A 1 197 ? -30.573 23.559 7.081 1.00 38.26 197 HIS A O 1
ATOM 1544 N N . ILE A 1 198 ? -28.504 24.190 7.697 1.00 40.13 198 ILE A N 1
ATOM 1545 C CA . ILE A 1 198 ? -27.897 23.752 6.450 1.00 40.60 198 ILE A CA 1
ATOM 1546 C C . ILE A 1 198 ? -28.023 22.234 6.277 1.00 41.19 198 ILE A C 1
ATOM 1547 O O . ILE A 1 198 ? -28.439 21.768 5.217 1.00 40.81 198 ILE A O 1
ATOM 1552 N N . VAL A 1 199 ? -27.697 21.463 7.311 1.00 42.00 199 VAL A N 1
ATOM 1553 C CA . VAL A 1 199 ? -27.815 20.014 7.207 1.00 43.40 199 VAL A CA 1
ATOM 1554 C C . VAL A 1 199 ? -29.282 19.645 7.003 1.00 44.95 199 VAL A C 1
ATOM 1555 O O . VAL A 1 199 ? -29.596 18.673 6.314 1.00 43.81 199 VAL A O 1
ATOM 1559 N N . GLU A 1 200 ? -30.175 20.432 7.602 1.00 47.01 200 GLU A N 1
ATOM 1560 C CA . GLU A 1 200 ? -31.616 20.215 7.478 1.00 49.24 200 GLU A CA 1
ATOM 1561 C C . GLU A 1 200 ? -32.015 20.355 6.010 1.00 50.53 200 GLU A C 1
ATOM 1562 O O . GLU A 1 200 ? -32.548 19.425 5.402 1.00 49.58 200 GLU A O 1
ATOM 1568 N N . GLU A 1 201 ? -31.743 21.539 5.462 1.00 51.78 201 GLU A N 1
ATOM 1569 C CA . GLU A 1 201 ? -32.044 21.884 4.074 1.00 52.17 201 GLU A CA 1
ATOM 1570 C C . GLU A 1 201 ? -31.554 20.845 3.066 1.00 51.99 201 GLU A C 1
ATOM 1571 O O . GLU A 1 201 ? -32.294 20.444 2.165 1.00 52.09 201 GLU A O 1
ATOM 1577 N N . LEU A 1 202 ? -30.307 20.412 3.211 1.00 51.47 202 LEU A N 1
ATOM 1578 C CA . LEU A 1 202 ? -29.742 19.423 2.300 1.00 51.73 202 LEU A CA 1
ATOM 1579 C C . LEU A 1 202 ? -30.519 18.107 2.325 1.00 52.12 202 LEU A C 1
ATOM 1580 O O . LEU A 1 202 ? -30.537 17.368 1.335 1.00 52.46 202 LEU A O 1
ATOM 1585 N N . ARG A 1 203 ? -31.153 17.807 3.457 1.00 51.25 203 ARG A N 1
ATOM 1586 C CA . ARG A 1 203 ? -31.940 16.585 3.564 1.00 50.26 203 ARG A CA 1
ATOM 1587 C C . ARG A 1 203 ? -33.391 16.913 3.237 1.00 50.56 203 ARG A C 1
ATOM 1588 O O . ARG A 1 203 ? -34.203 16.023 2.980 1.00 51.12 203 ARG A O 1
ATOM 1596 N N . GLU A 1 204 ? -33.701 18.207 3.234 1.00 50.76 204 GLU A N 1
ATOM 1597 C CA . GLU A 1 204 ? -35.033 18.674 2.889 1.00 50.86 204 GLU A CA 1
ATOM 1598 C C . GLU A 1 204 ? -35.144 18.528 1.374 1.00 51.94 204 GLU A C 1
ATOM 1599 O O . GLU A 1 204 ? -36.238 18.580 0.813 1.00 52.21 204 GLU A O 1
ATOM 1605 N N . LYS A 1 205 ? -33.999 18.347 0.714 1.00 52.52 205 LYS A N 1
ATOM 1606 C CA . LYS A 1 205 ? -33.989 18.171 -0.733 1.00 52.81 205 LYS A CA 1
ATOM 1607 C C . LYS A 1 205 ? -33.643 16.730 -1.104 1.00 52.99 205 LYS A C 1
ATOM 1608 O O . LYS A 1 205 ? -33.620 16.370 -2.281 1.00 53.60 205 LYS A O 1
ATOM 1614 N N . GLY A 1 206 ? -33.353 15.915 -0.095 1.00 53.10 206 GLY A N 1
ATOM 1615 C CA . GLY A 1 206 ? -33.070 14.512 -0.340 1.00 52.91 206 GLY A CA 1
ATOM 1616 C C . GLY A 1 206 ? -31.638 14.027 -0.418 1.00 52.91 206 GLY A C 1
ATOM 1617 O O . GLY A 1 206 ? -31.350 13.101 -1.181 1.00 52.91 206 GLY A O 1
ATOM 1618 N N . MET A 1 207 ? -30.741 14.616 0.365 1.00 52.37 207 MET A N 1
ATOM 1619 C CA . MET A 1 207 ? -29.345 14.190 0.339 1.00 51.85 207 MET A CA 1
ATOM 1620 C C . MET A 1 207 ? -28.959 13.359 1.557 1.00 50.77 207 MET A C 1
ATOM 1621 O O . MET A 1 207 ? -29.228 13.750 2.693 1.00 52.56 207 MET A O 1
ATOM 1626 N N . LYS A 1 208 ? -28.329 12.213 1.316 1.00 48.08 208 LYS A N 1
ATOM 1627 C CA . LYS A 1 208 ? -27.884 11.346 2.401 1.00 45.56 208 LYS A CA 1
ATOM 1628 C C . LYS A 1 208 ? -26.771 12.076 3.149 1.00 43.61 208 LYS A C 1
ATOM 1629 O O . LYS A 1 208 ? -25.630 12.102 2.692 1.00 44.07 208 LYS A O 1
ATOM 1635 N N . VAL A 1 209 ? -27.110 12.670 4.290 1.00 40.66 209 VAL A N 1
ATOM 1636 C CA . VAL A 1 209 ? -26.146 13.408 5.104 1.00 38.06 209 VAL A CA 1
ATOM 1637 C C . VAL A 1 209 ? -26.008 12.809 6.501 1.00 37.39 209 VAL A C 1
ATOM 1638 O O . VAL A 1 209 ? -26.953 12.847 7.292 1.00 37.12 209 VAL A O 1
ATOM 1642 N N . VAL A 1 210 ? -24.835 12.270 6.813 1.00 35.57 210 VAL A N 1
ATOM 1643 C CA . VAL A 1 210 ? -24.623 11.695 8.130 1.00 36.05 210 VAL A CA 1
ATOM 1644 C C . VAL A 1 210 ? -23.579 12.461 8.939 1.00 36.00 210 VAL A C 1
ATOM 1645 O O . VAL A 1 210 ? -22.461 12.684 8.476 1.00 36.27 210 VAL A O 1
ATOM 1649 N N . GLU A 1 211 ? -23.969 12.875 10.144 1.00 35.52 211 GLU A N 1
ATOM 1650 C CA . GLU A 1 211 ? -23.088 13.612 11.046 1.00 35.82 211 GLU A CA 1
ATOM 1651 C C . GLU A 1 211 ? -22.482 12.652 12.078 1.00 34.88 211 GLU A C 1
ATOM 1652 O O . GLU A 1 211 ? -23.217 12.033 12.843 1.00 34.16 211 GLU A O 1
ATOM 1658 N N . THR A 1 212 ? -21.153 12.535 12.097 1.00 35.71 212 THR A N 1
ATOM 1659 C CA . THR A 1 212 ? -20.454 11.661 13.050 1.00 35.19 212 THR A CA 1
ATOM 1660 C C . THR A 1 212 ? -19.278 12.346 13.765 1.00 36.11 212 THR A C 1
ATOM 1661 O O . THR A 1 212 ? -18.807 13.403 13.342 1.00 36.14 212 THR A O 1
ATOM 1665 N N . THR A 1 213 ? -18.807 11.717 14.841 1.00 36.39 213 THR A N 1
ATOM 1666 C CA . THR A 1 213 ? -17.698 12.231 15.645 1.00 35.74 213 THR A CA 1
ATOM 1667 C C . THR A 1 213 ? -16.404 11.464 15.386 1.00 35.83 213 THR A C 1
ATOM 1668 O O . THR A 1 213 ? -15.313 12.020 15.489 1.00 36.50 213 THR A O 1
ATOM 1672 N N . THR A 1 214 ? -16.530 10.179 15.074 1.00 35.38 214 THR A N 1
ATOM 1673 C CA . THR A 1 214 ? -15.375 9.340 14.785 1.00 35.05 214 THR A CA 1
ATOM 1674 C C . THR A 1 214 ? -15.180 9.251 13.278 1.00 34.29 214 THR A C 1
ATOM 1675 O O . THR A 1 214 ? -16.076 8.818 12.538 1.00 32.70 214 THR A O 1
ATOM 1679 N N . LEU A 1 215 ? -14.000 9.673 12.835 1.00 34.44 215 LEU A N 1
ATOM 1680 C CA . LEU A 1 215 ? -13.648 9.683 11.422 1.00 35.23 215 LEU A CA 1
ATOM 1681 C C . LEU A 1 215 ? -13.504 8.292 10.806 1.00 36.95 215 LEU A C 1
ATOM 1682 O O . LEU A 1 215 ? -13.951 8.057 9.688 1.00 37.30 215 LEU A O 1
ATOM 1687 N N . GLU A 1 216 ? -12.880 7.375 11.538 1.00 39.41 216 GLU A N 1
ATOM 1688 C CA . GLU A 1 216 ? -12.652 6.015 11.056 1.00 40.51 216 GLU A CA 1
ATOM 1689 C C . GLU A 1 216 ? -13.946 5.282 10.723 1.00 40.11 216 GLU A C 1
ATOM 1690 O O . GLU A 1 216 ? -13.945 4.294 9.988 1.00 38.99 216 GLU A O 1
ATOM 1696 N N . ASP A 1 217 ? -15.048 5.776 11.272 1.00 39.85 217 ASP A N 1
ATOM 1697 C CA . ASP A 1 217 ? -16.362 5.207 11.013 1.00 41.07 217 ASP A CA 1
ATOM 1698 C C . ASP A 1 217 ? -16.680 5.291 9.520 1.00 41.00 217 ASP A C 1
ATOM 1699 O O . ASP A 1 217 ? -17.249 4.363 8.932 1.00 40.74 217 ASP A O 1
ATOM 1704 N N . VAL A 1 218 ? -16.295 6.415 8.921 1.00 39.92 218 VAL A N 1
ATOM 1705 C CA . VAL A 1 218 ? -16.560 6.706 7.517 1.00 38.68 218 VAL A CA 1
ATOM 1706 C C . VAL A 1 218 ? -15.341 6.741 6.581 1.00 38.01 218 VAL A C 1
ATOM 1707 O O . VAL A 1 218 ? -15.488 6.667 5.361 1.00 38.38 218 VAL A O 1
ATOM 1711 N N . ILE A 1 219 ? -14.148 6.852 7.149 1.00 36.56 219 ILE A N 1
ATOM 1712 C CA . ILE A 1 219 ? -12.934 6.930 6.353 1.00 36.13 219 ILE A CA 1
ATOM 1713 C C . ILE A 1 219 ? -12.880 5.948 5.179 1.00 35.79 219 ILE A C 1
ATOM 1714 O O . ILE A 1 219 ? -12.635 6.351 4.041 1.00 34.75 219 ILE A O 1
ATOM 1719 N N . GLY A 1 220 ? -13.128 4.670 5.458 1.00 35.88 220 GLY A N 1
ATOM 1720 C CA . GLY A 1 220 ? -13.062 3.640 4.429 1.00 35.18 220 GLY A CA 1
ATOM 1721 C C . GLY A 1 220 ? -13.855 3.755 3.133 1.00 34.66 220 GLY A C 1
ATOM 1722 O O . GLY A 1 220 ? -13.441 3.208 2.110 1.00 34.61 220 GLY A O 1
ATOM 1723 N N . LYS A 1 221 ? -14.987 4.449 3.157 1.00 34.44 221 LYS A N 1
ATOM 1724 C CA . LYS A 1 221 ? -15.806 4.576 1.959 1.00 34.21 221 LYS A CA 1
ATOM 1725 C C . LYS A 1 221 ? -15.766 5.944 1.292 1.00 34.31 221 LYS A C 1
ATOM 1726 O O . LYS A 1 221 ? -16.450 6.160 0.293 1.00 35.38 221 LYS A O 1
ATOM 1732 N N . LEU A 1 222 ? -14.964 6.857 1.834 1.00 32.79 222 LEU A N 1
ATOM 1733 C CA . LEU A 1 222 ? -14.857 8.210 1.285 1.00 31.19 222 LEU A CA 1
ATOM 1734 C C . LEU A 1 222 ? -14.000 8.299 0.034 1.00 30.40 222 LEU A C 1
ATOM 1735 O O . LEU A 1 222 ? -12.958 7.651 -0.078 1.00 30.32 222 LEU A O 1
ATOM 1740 N N . ASP A 1 223 ? -14.457 9.121 -0.905 1.00 30.37 223 ASP A N 1
ATOM 1741 C CA . ASP A 1 223 ? -13.737 9.370 -2.145 1.00 28.56 223 ASP A CA 1
ATOM 1742 C C . ASP A 1 223 ? -12.975 10.666 -1.879 1.00 27.94 223 ASP A C 1
ATOM 1743 O O . ASP A 1 223 ? -11.807 10.812 -2.233 1.00 28.47 223 ASP A O 1
ATOM 1748 N N . VAL A 1 224 ? -13.658 11.596 -1.222 1.00 26.65 224 VAL A N 1
ATOM 1749 C CA . VAL A 1 224 ? -13.091 12.897 -0.904 1.00 26.62 224 VAL A CA 1
ATOM 1750 C C . VAL A 1 224 ? -13.105 13.184 0.588 1.00 26.16 224 VAL A C 1
ATOM 1751 O O . VAL A 1 224 ? -14.120 12.970 1.259 1.00 27.49 224 VAL A O 1
ATOM 1755 N N . LEU A 1 225 ? -11.972 13.655 1.104 1.00 24.33 225 LEU A N 1
ATOM 1756 C CA . LEU A 1 225 ? -11.876 14.047 2.505 1.00 23.00 225 LEU A CA 1
ATOM 1757 C C . LEU A 1 225 ? -11.406 15.494 2.486 1.00 21.35 225 LEU A C 1
ATOM 1758 O O . LEU A 1 225 ? -10.249 15.781 2.185 1.00 20.07 225 LEU A O 1
ATOM 1763 N N . TYR A 1 226 ? -12.329 16.395 2.791 1.00 21.44 226 TYR A N 1
ATOM 1764 C CA . TYR A 1 226 ? -12.063 17.824 2.809 1.00 20.15 226 TYR A CA 1
ATOM 1765 C C . TYR A 1 226 ? -11.838 18.257 4.254 1.00 20.33 226 TYR A C 1
ATOM 1766 O O . TYR A 1 226 ? -12.781 18.376 5.041 1.00 20.33 226 TYR A O 1
ATOM 1775 N N . VAL A 1 227 ? -10.575 18.480 4.596 1.00 20.02 227 VAL A N 1
ATOM 1776 C CA . VAL A 1 227 ? -10.185 18.883 5.943 1.00 19.51 227 VAL A CA 1
ATOM 1777 C C . VAL A 1 227 ? -10.254 20.398 6.121 1.00 19.25 227 VAL A C 1
ATOM 1778 O O . VAL A 1 227 ? -10.024 21.152 5.175 1.00 18.13 227 VAL A O 1
ATOM 1782 N N . THR A 1 228 ? -10.575 20.835 7.337 1.00 20.19 228 THR A N 1
ATOM 1783 C CA . THR A 1 228 ? -10.668 22.259 7.641 1.00 20.77 228 THR A CA 1
ATOM 1784 C C . THR A 1 228 ? -9.807 22.639 8.843 1.00 20.15 228 THR A C 1
ATOM 1785 O O . THR A 1 228 ? -9.320 21.779 9.568 1.00 19.22 228 THR A O 1
ATOM 1789 N N . ARG A 1 229 ? -9.627 23.941 9.041 1.00 19.70 229 ARG A N 1
ATOM 1790 C CA . ARG A 1 229 ? -8.835 24.469 10.149 1.00 18.11 229 ARG A CA 1
ATOM 1791 C C . ARG A 1 229 ? -9.775 24.981 11.232 1.00 18.66 229 ARG A C 1
ATOM 1792 O O . ARG A 1 229 ? -10.834 25.521 10.923 1.00 19.42 229 ARG A O 1
ATOM 1800 N N . ILE A 1 230 ? -9.410 24.809 12.499 1.00 18.73 230 ILE A N 1
ATOM 1801 C CA . ILE A 1 230 ? -10.270 25.318 13.562 1.00 19.72 230 ILE A CA 1
ATOM 1802 C C . ILE A 1 230 ? -10.125 26.845 13.549 1.00 18.58 230 ILE A C 1
ATOM 1803 O O . ILE A 1 230 ? -9.041 27.382 13.801 1.00 17.40 230 ILE A O 1
ATOM 1808 N N . GLN A 1 231 ? -11.234 27.519 13.235 1.00 19.36 231 GLN A N 1
ATOM 1809 C CA . GLN A 1 231 ? -11.316 28.982 13.122 1.00 18.87 231 GLN A CA 1
ATOM 1810 C C . GLN A 1 231 ? -11.141 29.738 14.439 1.00 18.30 231 GLN A C 1
ATOM 1811 O O . GLN A 1 231 ? -12.036 30.467 14.867 1.00 19.18 231 GLN A O 1
ATOM 1817 N N . LYS A 1 232 ? -9.975 29.574 15.054 1.00 19.05 232 LYS A N 1
ATOM 1818 C CA . LYS A 1 232 ? -9.641 30.200 16.326 1.00 19.53 232 LYS A CA 1
ATOM 1819 C C . LYS A 1 232 ? -10.125 31.642 16.461 1.00 21.24 232 LYS A C 1
ATOM 1820 O O . LYS A 1 232 ? -10.682 32.022 17.495 1.00 20.75 232 LYS A O 1
ATOM 1826 N N . GLU A 1 233 ? -9.936 32.433 15.412 1.00 21.28 233 GLU A N 1
ATOM 1827 C CA . GLU A 1 233 ? -10.334 33.836 15.437 1.00 22.27 233 GLU A CA 1
ATOM 1828 C C . GLU A 1 233 ? -11.849 34.113 15.461 1.00 23.20 233 GLU A C 1
ATOM 1829 O O . GLU A 1 233 ? -12.255 35.265 15.609 1.00 23.25 233 GLU A O 1
ATOM 1835 N N . ARG A 1 234 ? -12.677 33.075 15.331 1.00 23.09 234 ARG A N 1
ATOM 1836 C CA . ARG A 1 234 ? -14.135 33.244 15.340 1.00 23.21 234 ARG A CA 1
ATOM 1837 C C . ARG A 1 234 ? -14.760 32.885 16.690 1.00 24.09 234 ARG A C 1
ATOM 1838 O O . ARG A 1 234 ? -15.918 33.207 16.955 1.00 23.25 234 ARG A O 1
ATOM 1846 N N . PHE A 1 235 ? -14.000 32.188 17.527 1.00 25.10 235 PHE A N 1
ATOM 1847 C CA . PHE A 1 235 ? -14.498 31.780 18.833 1.00 26.23 235 PHE A CA 1
ATOM 1848 C C . PHE A 1 235 ? -14.752 32.978 19.750 1.00 26.22 235 PHE A C 1
ATOM 1849 O O . PHE A 1 235 ? -14.082 34.008 19.639 1.00 26.19 235 PHE A O 1
ATOM 1857 N N . PRO A 1 236 ? -15.733 32.854 20.667 1.00 27.68 236 PRO A N 1
ATOM 1858 C CA . PRO A 1 236 ? -16.118 33.901 21.629 1.00 27.63 236 PRO A CA 1
ATOM 1859 C C . PRO A 1 236 ? -14.924 34.399 22.437 1.00 27.82 236 PRO A C 1
ATOM 1860 O O . PRO A 1 236 ? -14.818 35.584 22.748 1.00 27.36 236 PRO A O 1
ATOM 1864 N N . ASP A 1 237 ? -14.037 33.472 22.784 1.00 29.63 237 ASP A N 1
ATOM 1865 C CA . ASP A 1 237 ? -12.822 33.778 23.527 1.00 30.66 237 ASP A CA 1
ATOM 1866 C C . ASP A 1 237 ? -11.896 32.583 23.365 1.00 31.15 237 ASP A C 1
ATOM 1867 O O . ASP A 1 237 ? -12.296 31.573 22.788 1.00 28.56 237 ASP A O 1
ATOM 1872 N N . GLU A 1 238 ? -10.664 32.693 23.853 1.00 32.85 238 GLU A N 1
ATOM 1873 C CA . GLU A 1 238 ? -9.706 31.601 23.710 1.00 35.57 238 GLU A CA 1
ATOM 1874 C C . GLU A 1 238 ? -10.134 30.334 24.439 1.00 34.79 238 GLU A C 1
ATOM 1875 O O . GLU A 1 238 ? -9.899 29.228 23.959 1.00 34.09 238 GLU A O 1
ATOM 1881 N N . GLN A 1 239 ? -10.769 30.492 25.594 1.00 35.55 239 GLN A N 1
ATOM 1882 C CA . GLN A 1 239 ? -11.220 29.336 26.357 1.00 35.51 239 GLN A CA 1
ATOM 1883 C C . GLN A 1 239 ? -12.161 28.465 25.528 1.00 34.05 239 GLN A C 1
ATOM 1884 O O . GLN A 1 239 ? -12.083 27.240 25.577 1.00 34.75 239 GLN A O 1
ATOM 1890 N N . GLU A 1 240 ? -13.047 29.096 24.763 1.00 32.41 240 GLU A N 1
ATOM 1891 C CA . GLU A 1 240 ? -13.987 28.357 23.926 1.00 31.43 240 GLU A CA 1
ATOM 1892 C C . GLU A 1 240 ? -13.240 27.577 22.857 1.00 30.99 240 GLU A C 1
ATOM 1893 O O . GLU A 1 240 ? -13.688 26.519 22.415 1.00 30.94 240 GLU A O 1
ATOM 1899 N N . TYR A 1 241 ? -12.092 28.107 22.450 1.00 30.55 241 TYR A N 1
ATOM 1900 C CA . TYR A 1 241 ? -11.258 27.470 21.438 1.00 29.51 241 TYR A CA 1
ATOM 1901 C C . TYR A 1 241 ? -10.373 26.370 22.044 1.00 30.42 241 TYR A C 1
ATOM 1902 O O . TYR A 1 241 ? -10.111 25.353 21.406 1.00 30.37 241 TYR A O 1
ATOM 1911 N N . LEU A 1 242 ? -9.911 26.583 23.273 1.00 29.72 242 LEU A N 1
ATOM 1912 C CA . LEU A 1 242 ? -9.057 25.608 23.946 1.00 28.75 242 LEU A CA 1
ATOM 1913 C C . LEU A 1 242 ? -9.801 24.311 24.209 1.00 27.83 242 LEU A C 1
ATOM 1914 O O . LEU A 1 242 ? -9.189 23.259 24.361 1.00 27.26 242 LEU A O 1
ATOM 1919 N N . LYS A 1 243 ? -11.126 24.389 24.265 1.00 26.57 243 LYS A N 1
ATOM 1920 C CA . LYS A 1 243 ? -11.932 23.211 24.541 1.00 25.67 243 LYS A CA 1
ATOM 1921 C C . LYS A 1 243 ? -12.117 22.265 23.361 1.00 25.27 243 LYS A C 1
ATOM 1922 O O . LYS A 1 243 ? -12.559 21.133 23.536 1.00 24.90 243 LYS A O 1
ATOM 1928 N N . VAL A 1 244 ? -11.761 22.722 22.165 1.00 24.41 244 VAL A N 1
ATOM 1929 C CA . VAL A 1 244 ? -11.880 21.902 20.965 1.00 22.80 244 VAL A CA 1
ATOM 1930 C C . VAL A 1 244 ? -10.550 21.867 20.240 1.00 23.09 244 VAL A C 1
ATOM 1931 O O . VAL A 1 244 ? -10.440 21.313 19.150 1.00 22.77 244 VAL A O 1
ATOM 1935 N N . LYS A 1 245 ? -9.537 22.468 20.849 1.00 23.35 245 LYS A N 1
ATOM 1936 C CA . LYS A 1 245 ? -8.214 22.507 20.251 1.00 25.10 245 LYS A CA 1
ATOM 1937 C C . LYS A 1 245 ? -7.720 21.107 19.883 1.00 25.90 245 LYS A C 1
ATOM 1938 O O . LYS A 1 245 ? -8.064 20.125 20.539 1.00 27.00 245 LYS A O 1
ATOM 1944 N N . GLY A 1 246 ? -6.911 21.042 18.830 1.00 26.32 246 GLY A N 1
ATOM 1945 C CA . GLY A 1 246 ? -6.349 19.793 18.346 1.00 26.16 246 GLY A CA 1
ATOM 1946 C C . GLY A 1 246 ? -7.163 18.534 18.554 1.00 27.20 246 GLY A C 1
ATOM 1947 O O . GLY A 1 246 ? -6.636 17.535 19.049 1.00 29.03 246 GLY A O 1
ATOM 1948 N N . SER A 1 247 ? -8.436 18.546 18.174 1.00 27.07 247 SER A N 1
ATOM 1949 C CA . SER A 1 247 ? -9.236 17.346 18.369 1.00 26.47 247 SER A CA 1
ATOM 1950 C C . SER A 1 247 ? -9.672 16.621 17.089 1.00 24.90 247 SER A C 1
ATOM 1951 O O . SER A 1 247 ? -10.787 16.125 16.964 1.00 23.47 247 SER A O 1
ATOM 1954 N N . TYR A 1 248 ? -8.733 16.577 16.152 1.00 23.90 248 TYR A N 1
ATOM 1955 C CA . TYR A 1 248 ? -8.831 15.879 14.878 1.00 23.46 248 TYR A CA 1
ATOM 1956 C C . TYR A 1 248 ? -7.566 16.170 14.079 1.00 24.15 248 TYR A C 1
ATOM 1957 O O . TYR A 1 248 ? -6.970 17.251 14.182 1.00 20.80 248 TYR A O 1
ATOM 1966 N N . GLN A 1 249 ? -7.141 15.174 13.316 1.00 23.91 249 GLN A N 1
ATOM 1967 C CA . GLN A 1 249 ? -5.962 15.290 12.484 1.00 24.69 249 GLN A CA 1
ATOM 1968 C C . GLN A 1 249 ? -5.895 14.115 11.512 1.00 25.67 249 GLN A C 1
ATOM 1969 O O . GLN A 1 249 ? -6.367 13.010 11.802 1.00 26.29 249 GLN A O 1
ATOM 1975 N N . VAL A 1 250 ? -5.310 14.372 10.350 1.00 24.96 250 VAL A N 1
ATOM 1976 C CA . VAL A 1 250 ? -5.157 13.366 9.322 1.00 24.98 250 VAL A CA 1
ATOM 1977 C C . VAL A 1 250 ? -3.667 13.108 9.151 1.00 25.73 250 VAL A C 1
ATOM 1978 O O . VAL A 1 250 ? -2.877 14.037 8.980 1.00 25.75 250 VAL A O 1
ATOM 1982 N N . ASN A 1 251 ? -3.286 11.839 9.221 1.00 27.03 251 ASN A N 1
ATOM 1983 C CA . ASN A 1 251 ? -1.894 11.434 9.063 1.00 28.00 251 ASN A CA 1
ATOM 1984 C C . ASN A 1 251 ? -1.876 10.040 8.465 1.00 27.96 251 ASN A C 1
ATOM 1985 O O . ASN A 1 251 ? -2.916 9.513 8.083 1.00 27.07 251 ASN A O 1
ATOM 1990 N N . LEU A 1 252 ? -0.703 9.432 8.383 1.00 28.76 252 LEU A N 1
ATOM 1991 C CA . LEU A 1 252 ? -0.620 8.104 7.794 1.00 30.01 252 LEU A CA 1
ATOM 1992 C C . LEU A 1 252 ? -1.433 7.052 8.549 1.00 31.30 252 LEU A C 1
ATOM 1993 O O . LEU A 1 252 ? -2.050 6.183 7.929 1.00 32.02 252 LEU A O 1
ATOM 1998 N N . LYS A 1 253 ? -1.460 7.131 9.877 1.00 32.54 253 LYS A N 1
ATOM 1999 C CA . LYS A 1 253 ? -2.225 6.150 10.629 1.00 34.44 253 LYS A CA 1
ATOM 2000 C C . LYS A 1 253 ? -3.705 6.179 10.241 1.00 35.37 253 LYS A C 1
ATOM 2001 O O . LYS A 1 253 ? -4.269 5.151 9.873 1.00 35.23 253 LYS A O 1
ATOM 2007 N N . VAL A 1 254 ? -4.335 7.351 10.316 1.00 35.77 254 VAL A N 1
ATOM 2008 C CA . VAL A 1 254 ? -5.748 7.459 9.957 1.00 36.74 254 VAL A CA 1
ATOM 2009 C C . VAL A 1 254 ? -5.974 6.985 8.515 1.00 38.16 254 VAL A C 1
ATOM 2010 O O . VAL A 1 254 ? -7.020 6.420 8.189 1.00 39.05 254 VAL A O 1
ATOM 2014 N N . LEU A 1 255 ? -4.979 7.209 7.663 1.00 39.22 255 LEU A N 1
ATOM 2015 C CA . LEU A 1 255 ? -5.061 6.832 6.257 1.00 40.43 255 LEU A CA 1
ATOM 2016 C C . LEU A 1 255 ? -4.841 5.346 5.998 1.00 41.72 255 LEU A C 1
ATOM 2017 O O . LEU A 1 255 ? -4.793 4.919 4.845 1.00 42.75 255 LEU A O 1
ATOM 2022 N N . GLU A 1 256 ? -4.711 4.558 7.061 1.00 42.07 256 GLU A N 1
ATOM 2023 C CA . GLU A 1 256 ? -4.511 3.121 6.901 1.00 43.52 256 GLU A CA 1
ATOM 2024 C C . GLU A 1 256 ? -5.781 2.483 6.352 1.00 44.59 256 GLU A C 1
ATOM 2025 O O . GLU A 1 256 ? -5.723 1.627 5.469 1.00 46.51 256 GLU A O 1
ATOM 2031 N N . LYS A 1 257 ? -6.925 2.916 6.875 1.00 44.54 257 LYS A N 1
ATOM 2032 C CA . LYS A 1 257 ? -8.219 2.382 6.468 1.00 44.94 257 LYS A CA 1
ATOM 2033 C C . LYS A 1 257 ? -8.882 3.237 5.393 1.00 44.74 257 LYS A C 1
ATOM 2034 O O . LYS A 1 257 ? -10.112 3.313 5.334 1.00 45.29 257 LYS A O 1
ATOM 2040 N N . ALA A 1 258 ? -8.083 3.875 4.544 1.00 42.36 258 ALA A N 1
ATOM 2041 C CA . ALA A 1 258 ? -8.636 4.723 3.496 1.00 41.47 258 ALA A CA 1
ATOM 2042 C C . ALA A 1 258 ? -8.470 4.129 2.097 1.00 40.91 258 ALA A C 1
ATOM 2043 O O . ALA A 1 258 ? -7.461 3.494 1.798 1.00 40.16 258 ALA A O 1
ATOM 2045 N N . LYS A 1 259 ? -9.470 4.339 1.244 1.00 40.84 259 LYS A N 1
ATOM 2046 C CA . LYS A 1 259 ? -9.425 3.837 -0.122 1.00 40.85 259 LYS A CA 1
ATOM 2047 C C . LYS A 1 259 ? -8.187 4.380 -0.829 1.00 41.70 259 LYS A C 1
ATOM 2048 O O . LYS A 1 259 ? -7.742 5.493 -0.558 1.00 41.33 259 LYS A O 1
ATOM 2054 N N . ASP A 1 260 ? -7.645 3.586 -1.743 1.00 42.70 260 ASP A N 1
ATOM 2055 C CA . ASP A 1 260 ? -6.463 3.977 -2.496 1.00 43.03 260 ASP A CA 1
ATOM 2056 C C . ASP A 1 260 ? -6.709 5.228 -3.320 1.00 42.49 260 ASP A C 1
ATOM 2057 O O . ASP A 1 260 ? -5.796 6.019 -3.537 1.00 43.45 260 ASP A O 1
ATOM 2062 N N . GLU A 1 261 ? -7.942 5.411 -3.779 1.00 41.49 261 GLU A N 1
ATOM 2063 C CA . GLU A 1 261 ? -8.273 6.575 -4.596 1.00 41.89 261 GLU A CA 1
ATOM 2064 C C . GLU A 1 261 ? -8.751 7.769 -3.764 1.00 40.80 261 GLU A C 1
ATOM 2065 O O . GLU A 1 261 ? -9.063 8.830 -4.315 1.00 40.57 261 GLU A O 1
ATOM 2071 N N . LEU A 1 262 ? -8.838 7.591 -2.447 1.00 38.47 262 LEU A N 1
ATOM 2072 C CA . LEU A 1 262 ? -9.267 8.679 -1.579 1.00 35.34 262 LEU A CA 1
ATOM 2073 C C . LEU A 1 262 ? -8.411 9.902 -1.867 1.00 33.58 262 LEU A C 1
ATOM 2074 O O . LEU A 1 262 ? -7.190 9.809 -1.997 1.00 31.37 262 LEU A O 1
ATOM 2079 N N . ARG A 1 263 ? -9.061 11.049 -1.985 1.00 32.06 263 ARG A N 1
ATOM 2080 C CA . ARG A 1 263 ? -8.344 12.281 -2.230 1.00 30.07 263 ARG A CA 1
ATOM 2081 C C . ARG A 1 263 ? -8.654 13.222 -1.085 1.00 28.26 263 ARG A C 1
ATOM 2082 O O . ARG A 1 263 ? -9.812 13.389 -0.692 1.00 26.76 263 ARG A O 1
ATOM 2090 N N . ILE A 1 264 ? -7.603 13.817 -0.535 1.00 28.02 264 ILE A N 1
ATOM 2091 C CA . ILE A 1 264 ? -7.753 14.731 0.579 1.00 26.53 264 ILE A CA 1
ATOM 2092 C C . ILE A 1 264 ? -7.550 16.195 0.149 1.00 24.52 264 ILE A C 1
ATOM 2093 O O . ILE A 1 264 ? -6.582 16.546 -0.527 1.00 22.74 264 ILE A O 1
ATOM 2098 N N . MET A 1 265 ? -8.494 17.043 0.535 1.00 23.70 265 MET A N 1
ATOM 2099 C CA . MET A 1 265 ? -8.430 18.457 0.201 1.00 24.00 265 MET A CA 1
ATOM 2100 C C . MET A 1 265 ? -8.376 19.314 1.475 1.00 23.10 265 MET A C 1
ATOM 2101 O O . MET A 1 265 ? -8.560 18.810 2.583 1.00 21.83 265 MET A O 1
ATOM 2106 N N . HIS A 1 266 ? -8.102 20.604 1.312 1.00 21.45 266 HIS A N 1
ATOM 2107 C CA . HIS A 1 266 ? -8.041 21.534 2.440 1.00 20.57 266 HIS A CA 1
ATOM 2108 C C . HIS A 1 266 ? -7.971 22.937 1.847 1.00 20.33 266 HIS A C 1
ATOM 2109 O O . HIS A 1 266 ? -7.067 23.239 1.062 1.00 19.57 266 HIS A O 1
ATOM 2116 N N . PRO A 1 267 ? -8.934 23.810 2.202 1.00 19.26 267 PRO A N 1
ATOM 2117 C CA . PRO A 1 267 ? -8.944 25.179 1.678 1.00 18.89 267 PRO A CA 1
ATOM 2118 C C . PRO A 1 267 ? -7.710 25.972 2.104 1.00 19.82 267 PRO A C 1
ATOM 2119 O O . PRO A 1 267 ? -7.329 26.947 1.453 1.00 19.06 267 PRO A O 1
ATOM 2123 N N . LEU A 1 268 ? -7.087 25.533 3.197 1.00 19.66 268 LEU A N 1
ATOM 2124 C CA . LEU A 1 268 ? -5.886 26.167 3.740 1.00 18.43 268 LEU A CA 1
ATOM 2125 C C . LEU A 1 268 ? -6.181 27.541 4.333 1.00 16.42 268 LEU A C 1
ATOM 2126 O O . LEU A 1 268 ? -7.187 28.147 4.017 1.00 16.93 268 LEU A O 1
ATOM 2131 N N . PRO A 1 269 ? -5.294 28.045 5.206 1.00 17.02 269 PRO A N 1
ATOM 2132 C CA . PRO A 1 269 ? -4.063 27.391 5.661 1.00 17.12 269 PRO A CA 1
ATOM 2133 C C . PRO A 1 269 ? -4.345 26.281 6.674 1.00 17.93 269 PRO A C 1
ATOM 2134 O O . PRO A 1 269 ? -5.432 26.211 7.265 1.00 17.72 269 PRO A O 1
ATOM 2138 N N . ARG A 1 270 ? -3.364 25.414 6.868 1.00 18.14 270 ARG A N 1
ATOM 2139 C CA . ARG A 1 270 ? -3.503 24.351 7.851 1.00 21.68 270 ARG A CA 1
ATOM 2140 C C . ARG A 1 270 ? -2.551 24.642 9.014 1.00 21.83 270 ARG A C 1
ATOM 2141 O O . ARG A 1 270 ? -1.464 25.204 8.833 1.00 21.21 270 ARG A O 1
ATOM 2149 N N . VAL A 1 271 ? -2.972 24.266 10.211 1.00 22.46 271 VAL A N 1
ATOM 2150 C CA . VAL A 1 271 ? -2.128 24.443 11.366 1.00 23.52 271 VAL A CA 1
ATOM 2151 C C . VAL A 1 271 ? -1.463 23.085 11.604 1.00 24.39 271 VAL A C 1
ATOM 2152 O O . VAL A 1 271 ? -0.281 22.911 11.324 1.00 25.54 271 VAL A O 1
ATOM 2156 N N . ASP A 1 272 ? -2.226 22.107 12.072 1.00 24.52 272 ASP A N 1
ATOM 2157 C CA . ASP A 1 272 ? -1.659 20.791 12.324 1.00 26.74 272 ASP A CA 1
ATOM 2158 C C . ASP A 1 272 ? -2.659 19.678 12.046 1.00 26.33 272 ASP A C 1
ATOM 2159 O O . ASP A 1 27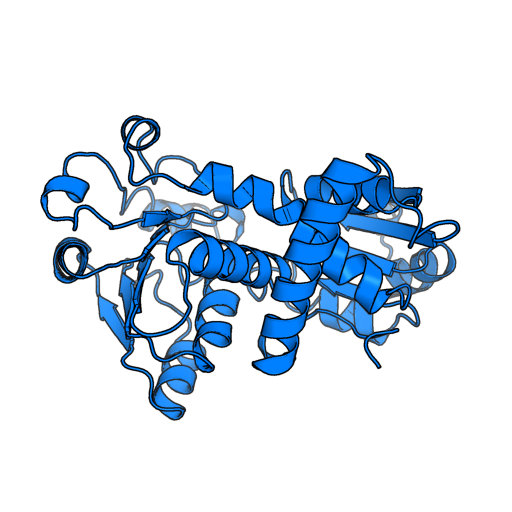2 ? -2.361 18.504 12.268 1.00 27.54 272 ASP A O 1
ATOM 2164 N N . GLU A 1 273 ? -3.836 20.052 11.550 1.00 25.88 273 GLU A N 1
ATOM 2165 C CA . GLU A 1 273 ? -4.906 19.100 11.264 1.00 25.65 273 GLU A CA 1
ATOM 2166 C C . GLU A 1 273 ? -4.588 18.099 10.153 1.00 26.51 273 GLU A C 1
ATOM 2167 O O . GLU A 1 273 ? -5.323 17.129 9.965 1.00 26.88 273 GLU A O 1
ATOM 2173 N N . ILE A 1 274 ? -3.509 18.346 9.411 1.00 26.30 274 ILE A N 1
ATOM 2174 C CA . ILE A 1 274 ? -3.067 17.445 8.346 1.00 25.91 274 ILE A CA 1
ATOM 2175 C C . ILE A 1 274 ? -1.562 17.300 8.517 1.00 26.01 274 ILE A C 1
ATOM 2176 O O . ILE A 1 274 ? -0.810 18.210 8.159 1.00 25.50 274 ILE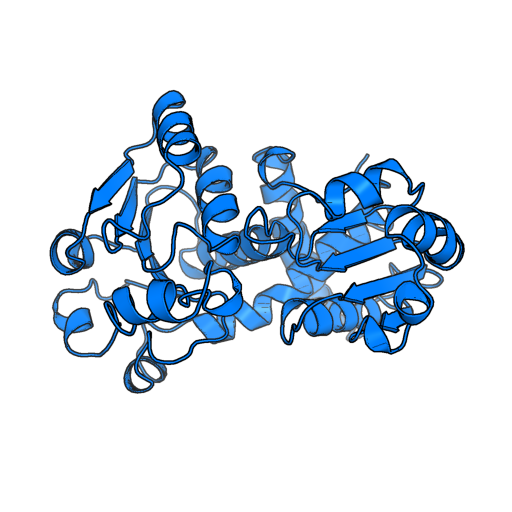 A O 1
ATOM 2181 N N . HIS A 1 275 ? -1.120 16.172 9.066 1.00 24.79 275 HIS A N 1
ATOM 2182 C CA . HIS A 1 275 ? 0.306 15.961 9.268 1.00 24.84 275 HIS A CA 1
ATOM 2183 C C . HIS A 1 275 ? 1.055 16.077 7.941 1.00 23.52 275 HIS A C 1
ATOM 2184 O O . HIS A 1 275 ? 0.612 15.568 6.915 1.00 22.60 275 HIS A O 1
ATOM 2191 N N . PRO A 1 276 ? 2.204 16.766 7.949 1.00 23.92 276 PRO A N 1
ATOM 2192 C CA . PRO A 1 276 ? 2.978 16.925 6.722 1.00 24.60 276 PRO A CA 1
ATOM 2193 C C . PRO A 1 276 ? 3.432 15.617 6.085 1.00 23.12 276 PRO A C 1
ATOM 2194 O O . PRO A 1 276 ? 3.879 15.619 4.947 1.00 22.82 276 PRO A O 1
ATOM 2198 N N . GLU A 1 277 ? 3.320 14.498 6.793 1.00 25.55 277 GLU A N 1
ATOM 2199 C CA . GLU A 1 277 ? 3.739 13.243 6.179 1.00 28.43 277 GLU A CA 1
ATOM 2200 C C . GLU A 1 277 ? 2.758 12.857 5.074 1.00 28.45 277 GLU A C 1
ATOM 2201 O O . GLU A 1 277 ? 3.106 12.147 4.126 1.00 29.84 277 GLU A O 1
ATOM 2207 N N . VAL A 1 278 ? 1.540 13.373 5.190 1.00 27.82 278 VAL A N 1
ATOM 2208 C CA . VAL A 1 278 ? 0.489 13.117 4.218 1.00 26.87 278 VAL A CA 1
ATOM 2209 C C . VAL A 1 278 ? 0.843 13.767 2.884 1.00 26.58 278 VAL A C 1
ATOM 2210 O O . VAL A 1 278 ? 0.435 13.301 1.827 1.00 26.60 278 VAL A O 1
ATOM 2214 N N . ASP A 1 279 ? 1.620 14.842 2.951 1.00 28.23 279 ASP A N 1
ATOM 2215 C CA . ASP A 1 279 ? 2.030 15.601 1.771 1.00 29.02 279 ASP A CA 1
ATOM 2216 C C . ASP A 1 279 ? 2.583 14.791 0.608 1.00 31.03 279 ASP A C 1
ATOM 2217 O O . ASP A 1 279 ? 2.145 14.960 -0.529 1.00 31.28 279 ASP A O 1
ATOM 2222 N N . ASN A 1 280 ? 3.548 13.923 0.884 1.00 32.71 280 ASN A N 1
ATOM 2223 C CA . ASN A 1 280 ? 4.153 13.114 -0.169 1.00 35.50 280 ASN A CA 1
ATOM 2224 C C . ASN A 1 280 ? 3.242 12.031 -0.730 1.00 35.55 280 ASN A C 1
ATOM 2225 O O . ASN A 1 280 ? 3.498 11.516 -1.821 1.00 36.34 280 ASN A O 1
ATOM 2230 N N . THR A 1 281 ? 2.184 11.690 0.006 1.00 34.98 281 THR A N 1
ATOM 2231 C CA . THR A 1 281 ? 1.258 10.641 -0.417 1.00 33.29 281 THR A CA 1
ATOM 2232 C C . THR A 1 281 ? 0.454 11.022 -1.647 1.00 33.61 281 THR A C 1
ATOM 2233 O O . THR A 1 281 ? 0.271 12.203 -1.938 1.00 34.41 281 THR A O 1
ATOM 2237 N N . LYS A 1 282 ? -0.031 10.013 -2.365 1.00 33.52 282 LYS A N 1
ATOM 2238 C CA . LYS A 1 282 ? -0.825 10.232 -3.572 1.00 35.37 282 LYS A CA 1
ATOM 2239 C C . LYS A 1 282 ? -2.210 10.804 -3.246 1.00 34.50 282 LYS A C 1
ATOM 2240 O O . LYS A 1 282 ? -2.940 11.248 -4.131 1.00 34.14 282 LYS A O 1
ATOM 2246 N N . HIS A 1 283 ? -2.558 10.791 -1.965 1.00 33.81 283 HIS A N 1
ATOM 2247 C CA . HIS A 1 283 ? -3.846 11.285 -1.508 1.00 33.81 283 HIS A CA 1
ATOM 2248 C C . HIS A 1 283 ? -3.947 12.808 -1.507 1.00 32.21 283 HIS A C 1
ATOM 2249 O O . HIS A 1 283 ? -4.971 13.383 -1.884 1.00 31.91 283 HIS A O 1
ATOM 2256 N N . ALA A 1 284 ? -2.875 13.450 -1.072 1.00 30.27 284 ALA A N 1
ATOM 2257 C CA . ALA A 1 284 ? -2.833 14.895 -0.972 1.00 28.32 284 ALA A CA 1
ATOM 2258 C C . ALA A 1 284 ? -3.004 15.638 -2.290 1.00 27.87 284 ALA A C 1
ATOM 2259 O O . ALA A 1 284 ? -2.293 15.373 -3.259 1.00 29.43 284 ALA A O 1
ATOM 2261 N N . ILE A 1 285 ? -3.952 16.573 -2.321 1.00 26.23 285 ILE A N 1
ATOM 2262 C CA . ILE A 1 285 ? -4.184 17.386 -3.512 1.00 24.33 285 ILE A CA 1
ATOM 2263 C C . ILE A 1 285 ? -4.478 18.848 -3.154 1.00 23.82 285 ILE A C 1
ATOM 2264 O O . ILE A 1 285 ? -4.883 19.630 -4.013 1.00 24.47 285 ILE A O 1
ATOM 2269 N N . TYR A 1 286 ? -4.261 19.226 -1.896 1.00 22.01 286 TYR A N 1
ATOM 2270 C CA . TYR A 1 286 ? -4.538 20.595 -1.479 1.00 21.83 286 TYR A CA 1
ATOM 2271 C C . TYR A 1 286 ? -3.736 21.653 -2.232 1.00 22.21 286 TYR A C 1
ATOM 2272 O O . TYR A 1 286 ? -4.243 22.747 -2.485 1.00 22.95 286 TYR A O 1
ATOM 2281 N N . PHE A 1 287 ? -2.498 21.348 -2.606 1.00 22.35 287 PHE A N 1
ATOM 2282 C CA . PHE A 1 287 ? -1.712 22.332 -3.346 1.00 21.94 287 PHE A CA 1
ATOM 2283 C C . PHE A 1 287 ? -2.101 22.393 -4.818 1.00 22.86 287 PHE A C 1
ATOM 2284 O O . PHE A 1 287 ? -1.838 23.385 -5.494 1.00 21.66 287 PHE A O 1
ATOM 2292 N N . ARG A 1 288 ? -2.735 21.332 -5.313 1.00 22.71 288 ARG A N 1
ATOM 2293 C CA . ARG A 1 288 ? -3.212 21.329 -6.689 1.00 23.11 288 ARG A CA 1
ATOM 2294 C C . ARG A 1 288 ? -4.515 22.146 -6.633 1.00 21.73 288 ARG A C 1
ATOM 2295 O O . ARG A 1 288 ? -4.909 22.807 -7.591 1.00 22.34 288 ARG A O 1
ATOM 2303 N N . GLN A 1 289 ? -5.163 22.090 -5.473 1.00 21.84 289 GLN A N 1
ATOM 2304 C CA . GLN A 1 289 ? -6.403 22.805 -5.208 1.00 21.00 289 GLN A CA 1
ATOM 2305 C C . GLN A 1 289 ? -6.105 24.304 -5.281 1.00 22.01 289 GLN A C 1
ATOM 2306 O O . GLN A 1 289 ? -6.885 25.079 -5.846 1.00 21.39 289 GLN A O 1
ATOM 2312 N N . VAL A 1 290 ? -4.971 24.714 -4.712 1.00 21.53 290 VAL A N 1
ATOM 2313 C CA . VAL A 1 290 ? -4.580 26.131 -4.747 1.00 22.04 290 VAL A CA 1
ATOM 2314 C C . VAL A 1 290 ? -4.428 26.618 -6.192 1.00 22.24 290 VAL A C 1
ATOM 2315 O O . VAL A 1 290 ? -4.926 27.684 -6.555 1.00 22.34 290 VAL A O 1
ATOM 2319 N N . PHE A 1 291 ? -3.739 25.817 -7.000 1.00 22.88 291 PHE A N 1
ATOM 2320 C CA . PHE A 1 291 ? -3.487 26.109 -8.407 1.00 25.40 291 PHE A CA 1
ATOM 2321 C C . PHE A 1 291 ? -4.754 26.443 -9.200 1.00 24.95 291 PHE A C 1
ATOM 2322 O O . PHE A 1 291 ? -4.788 27.422 -9.945 1.00 25.08 291 PHE A O 1
ATOM 2330 N N . ASN A 1 292 ? -5.793 25.629 -9.034 1.00 24.43 292 ASN A N 1
ATOM 2331 C CA . ASN A 1 292 ? -7.054 25.831 -9.744 1.00 23.34 292 ASN A CA 1
ATOM 2332 C C . ASN A 1 292 ? -7.778 27.137 -9.400 1.00 22.47 292 ASN A C 1
ATOM 2333 O O . ASN A 1 292 ? -8.700 27.536 -10.109 1.00 22.43 292 ASN A O 1
ATOM 2338 N N . GLY A 1 293 ? -7.375 27.789 -8.313 1.00 21.97 293 GLY A N 1
ATOM 2339 C CA . GLY A 1 293 ? -8.000 29.038 -7.924 1.00 20.36 293 GLY A CA 1
ATOM 2340 C C . GLY A 1 293 ? -7.881 30.169 -8.939 1.00 19.93 293 GLY A C 1
ATOM 2341 O O . GLY A 1 293 ? -8.802 30.979 -9.058 1.00 20.23 293 GLY A O 1
ATOM 2342 N N . VAL A 1 294 ? -6.763 30.244 -9.657 1.00 20.14 294 VAL A N 1
ATOM 2343 C CA . VAL A 1 294 ? -6.567 31.298 -10.641 1.00 19.28 294 VAL A CA 1
ATOM 2344 C C . VAL A 1 294 ? -7.525 31.185 -11.840 1.00 19.60 294 VAL A C 1
ATOM 2345 O O . VAL A 1 294 ? -8.242 32.130 -12.143 1.00 19.71 294 VAL A O 1
ATOM 2349 N N . PRO A 1 295 ? -7.560 30.026 -12.535 1.00 19.45 295 PRO A N 1
ATOM 2350 C CA . PRO A 1 295 ? -8.488 29.947 -13.672 1.00 19.28 295 PRO A CA 1
ATOM 2351 C C . PRO A 1 295 ? -9.959 30.079 -13.235 1.00 19.38 295 PRO A C 1
ATOM 2352 O O . PRO A 1 295 ? -10.788 30.607 -13.980 1.00 20.57 295 PRO A O 1
ATOM 2356 N N . VAL A 1 296 ? -10.295 29.601 -12.036 1.00 18.53 296 VAL A N 1
ATOM 2357 C CA . VAL A 1 296 ? -11.680 29.705 -11.550 1.00 17.61 296 VAL A CA 1
ATOM 2358 C C . VAL A 1 296 ? -11.997 31.172 -11.266 1.00 18.17 296 VAL A C 1
ATOM 2359 O O . VAL A 1 296 ? -13.057 31.680 -11.647 1.00 17.50 296 VAL A O 1
ATOM 2363 N N . ARG A 1 297 ? -11.065 31.857 -10.608 1.00 18.22 297 ARG A N 1
ATOM 2364 C CA . ARG A 1 297 ? -11.243 33.267 -10.313 1.00 18.69 297 ARG A CA 1
ATOM 2365 C C . ARG A 1 297 ? -11.154 34.127 -11.577 1.00 18.33 297 ARG A C 1
ATOM 2366 O O . ARG A 1 297 ? -11.783 35.178 -11.657 1.00 17.90 297 ARG A O 1
ATOM 2374 N N . MET A 1 298 ? -10.387 33.669 -12.567 1.00 19.93 298 MET A N 1
ATOM 2375 C CA . MET A 1 298 ? -10.269 34.376 -13.845 1.00 19.26 298 MET A CA 1
ATOM 2376 C C . MET A 1 298 ? -11.621 34.281 -14.566 1.00 19.41 298 MET A C 1
ATOM 2377 O O . MET A 1 298 ? -12.099 35.250 -15.161 1.00 19.25 298 MET A O 1
ATOM 2382 N N . ALA A 1 299 ? -12.224 33.095 -14.521 1.00 20.44 299 ALA A N 1
ATOM 2383 C CA . ALA A 1 299 ? -13.524 32.873 -15.145 1.00 19.79 299 ALA A CA 1
ATOM 2384 C C . ALA A 1 299 ? -14.561 33.789 -14.493 1.00 20.98 299 ALA A C 1
ATOM 2385 O O . ALA A 1 299 ? -15.341 34.450 -15.185 1.00 19.16 299 ALA A O 1
ATOM 2387 N N . LEU A 1 300 ? -14.561 33.832 -13.161 1.00 20.47 300 LEU A N 1
ATOM 2388 C CA . LEU A 1 300 ? -15.504 34.670 -12.420 1.00 22.90 300 LEU A CA 1
ATOM 2389 C C . LEU A 1 300 ? -15.345 36.156 -12.723 1.00 23.68 300 LEU A C 1
ATOM 2390 O O . LEU A 1 300 ? -16.333 36.878 -12.894 1.00 23.46 300 LEU A O 1
ATOM 2395 N N . LEU A 1 301 ? -14.100 36.617 -12.771 1.00 23.18 301 LEU A N 1
ATOM 2396 C CA . LEU A 1 301 ? -13.836 38.023 -13.046 1.00 22.73 301 LEU A CA 1
ATOM 2397 C C . LEU A 1 301 ? -14.306 38.374 -14.452 1.00 23.83 301 LEU A C 1
ATOM 2398 O O . LEU A 1 301 ? -15.038 39.345 -14.637 1.00 23.00 301 LEU A O 1
ATOM 2403 N N . ALA A 1 302 ? -13.905 37.570 -15.435 1.00 23.81 302 ALA A N 1
ATOM 2404 C CA . ALA A 1 302 ? -14.293 37.817 -16.824 1.00 23.53 302 ALA A CA 1
ATOM 2405 C C . ALA A 1 302 ? -15.818 37.811 -16.979 1.00 23.66 302 ALA A C 1
ATOM 2406 O O . ALA A 1 302 ? -16.402 38.744 -17.539 1.00 23.90 302 ALA A O 1
ATOM 2408 N N . LEU A 1 303 ? -16.455 36.760 -16.470 1.00 22.55 303 LEU A N 1
ATOM 2409 C CA . LEU A 1 303 ? -17.907 36.631 -16.548 1.00 22.34 303 LEU A CA 1
ATOM 2410 C C . LEU A 1 303 ? -18.632 37.829 -15.947 1.00 21.83 303 LEU A C 1
ATOM 2411 O O . LEU A 1 303 ? -19.441 38.479 -16.607 1.00 22.65 303 LEU A O 1
ATOM 2416 N N . VAL A 1 304 ? -18.329 38.118 -14.690 1.00 22.38 304 VAL A N 1
ATOM 2417 C CA . VAL A 1 304 ? -18.958 39.213 -13.961 1.00 21.73 304 VAL A CA 1
ATOM 2418 C C . VAL A 1 304 ? -18.652 40.610 -14.505 1.00 21.12 304 VAL A C 1
ATOM 2419 O O . VAL A 1 304 ? -19.434 41.536 -14.310 1.00 19.99 304 VAL A O 1
ATOM 2423 N N . LEU A 1 305 ? -17.515 40.761 -15.181 1.00 21.89 305 LEU A N 1
ATOM 2424 C CA . LEU A 1 305 ? -17.128 42.047 -15.769 1.00 21.95 305 LEU A CA 1
ATOM 2425 C C . LEU A 1 305 ? -17.725 42.150 -17.167 1.00 22.50 305 LEU A C 1
ATOM 2426 O O . LEU A 1 305 ? -17.637 43.195 -17.828 1.00 20.27 305 LEU A O 1
ATOM 2431 N N . GLY A 1 306 ? -18.323 41.041 -17.600 1.00 23.64 306 GLY A N 1
ATOM 2432 C CA . GLY A 1 306 ? -18.953 40.957 -18.904 1.00 23.57 306 GLY A CA 1
ATOM 2433 C C . GLY A 1 306 ? -17.963 41.090 -20.037 1.00 24.19 306 GLY A C 1
ATOM 2434 O O . GLY A 1 306 ? -18.218 41.822 -20.992 1.00 24.30 306 GLY A O 1
ATOM 2435 N N . VAL A 1 307 ? -16.839 40.384 -19.940 1.00 23.32 307 VAL A N 1
ATOM 2436 C CA . VAL A 1 307 ? -15.819 40.450 -20.976 1.00 23.97 307 VAL A CA 1
ATOM 2437 C C . VAL A 1 307 ? -15.619 39.130 -21.717 1.00 25.56 307 VAL A C 1
ATOM 2438 O O . VAL A 1 307 ? -14.802 39.041 -22.635 1.00 24.43 307 VAL A O 1
ATOM 2442 N N . ILE A 1 308 ? -16.361 38.107 -21.301 1.00 27.97 308 ILE A N 1
ATOM 2443 C CA . ILE A 1 308 ? -16.337 36.798 -21.955 1.00 30.60 308 ILE A CA 1
ATOM 2444 C C . ILE A 1 308 ? -17.772 36.299 -21.913 1.00 31.96 308 ILE A C 1
ATOM 2445 O O . ILE A 1 308 ? -18.628 36.999 -21.331 1.00 32.46 308 ILE A O 1
#

B-factor: mean 27.31, std 9.26, range [2.2, 64.29]

CATH classification: 3.40.50.1370 (+1 more: 3.40.50.1370)

Solvent-accessible surface area: 13732 Å² total; per-residue (Å²): 154,34,137,43,64,50,0,10,10,1,180,68,6,52,77,134,19,0,51,49,0,10,65,17,0,101,93,0,36,143,15,26,157,142,128,47,86,3,90,55,0,143,68,58,54,0,0,2,2,1,32,19,124,30,77,62,5,56,89,12,0,31,42,0,0,96,113,0,11,14,48,38,67,48,34,54,94,18,51,108,24,48,38,134,183,64,65,54,29,125,63,6,0,91,50,20,19,141,136,9,45,0,0,0,1,21,21,51,133,98,32,3,1,106,39,0,14,146,40,15,167,22,12,0,0,0,0,0,2,0,20,56,9,6,0,0,10,0,0,5,0,12,7,2,7,55,106,61,48,45,158,35,54,51,16,52,2,0,0,3,0,0,0,76,30,3,16,16,0,16,0,0,0,37,0,4,34,58,14,108,12,45,0,21,2,1,7,29,134,108,2,68,0,39,188,110,3,4,89,94,6,123,128,130,69,19,112,7,47,82,24,86,75,19,62,108,15,0,33,148,0,13,0,0,0,0,2,42,22,19,118,100,41,22,104,59,84,86,67,33,95,120,6,122,52,63,33,68,0,25,86,148,20,16,118,112,18,74,136,67,0,44,0,0,2,13,22,68,60,113,78,7,1,66,85,61,0,50,152,34,180,26,17,2,1,123,148,3,53,120,7,0,35,7,0,4,0,0,0,0,0,10,0,6,32,38,67

Sequence (307 aa):
DWKGRDVISIRDFSKEDIETVLATAERLERELKEKGQLEYAKGKILATLFFEPSTRTRLSFESAMHRLGGAVIGFAEASTSSVKKGESLRDTIKTVEQYCDVIVIRHPKEGAARLAAEVAEVPVINAGDGSNQHPTQTLLDLYTIKKEFGRIDGLKIGLLGDLKYGRTVHSLAEALTFYDVELYLISPELLRMPRHIVEELREKGMKVVETTTLEDVIGKLDVLYVTRIQKERFPDEQEYLKVKGSYQVNLKVLEKAKDELRIMHPLPRVDEIHPEVDNTKHAIYFRQVFNGVPVRMALLALVLGVI

InterPro domains:
  IPR002082 Aspartate carbamoyltransferase [MF_00001] (5-307)
  IPR002082 Aspartate carbamoyltransferase [TIGR00670] (6-305)
  IPR006130 Aspartate/ornithine carbamoyltransferase [PR00100] (51-70)
  IPR006130 Aspartate/ornithine carbamoyltransferase [PR00100] (135-146)
  IPR006130 Aspartate/ornithine carbamoyltransferase [PR00100] (260-269)
  IPR006130 Aspartate/ornithine carbamoyltransferase [PR00100] (270-293)
  IPR006130 Aspartate/ornithine carbamoyltransferase [PS00097] (51-58)
  IPR006131 Aspartate/ornithine carbamoyltransferase, Asp/Orn-binding domain [PF00185] (154-303)
  IPR006132 Aspartate/ornithine carbamoyltransferase, carbamoyl-P binding [PF02729] (6-147)
  IPR036901 Aspartate/ornithine carbamoyltransferase superfamily [G3DSA:3.40.50.1370] (7-302)
  IPR036901 Aspartate/ornithine carbamoyltransferase superfamily [G3DSA:3.40.50.1370] (135-292)
  IPR036901 Aspartate/ornithine carbamoyltransferase superfamily [SSF53671] (2-306)

Foldseek 3Di:
DLAQAAAQALLVDDLVRLVLLLVQLVVLVVVCVVPVAAALQAPFEEEEEECDDDDQLVVLLCVLQRSNRHYYHYDNHCCPPCVVVVDDLLVVLLVCLVVGQEYEYAEQAACSQVSSSVNHSHHYYYCYHRLAAHRLLLSLVQSVVCVQVVDFEPFEAEEEDQQQSHNNVLRNLSNCLNYHYAYEYEYDPLRGHDPVSLVVSVVSPHNYYYYHDPLVCQQRHLEYEYEEHPCVNDPDNVSVVVRPPPAAADVVSCPNHDLNRAYEYSDDYDGRYPCNCVVHPRYCHVVSSVSSNSSSSSSVSSHSVSD

Radius of gyration: 19.08 Å; Cα contacts (8 Å, |Δi|>4): 615; chains: 1; bounding box: 39×55×52 Å

Organism: Pyrococcus abyssi (strain GE5 / Orsay) (NCBI:txid272844)

Secondary structure (DSSP, 8-state):
--TT--B--GGG--HHHHHHHHHHHHHHHHHHHHHSS--TTTT-EEEEEESS--SHHHHHHHHHHHHTT-EEEEES-GGGSGGGGT--HHHHHHHHTTT-SEEEEEESSTTHHHHHHHT-SS-EEEEEETTS--HHHHHHHHHHHHHHSS-SSSEEEEEES-TTT-HHHHHHHHHGGGS-EEEEEE--GGGPPPHHHHHHHHHTT--EEEES-THHHHTT-SEEEE----GGGSSSHHHHHTTTT---B-TTGGGGS-TT-EEE--S--SSSB-GGGGGSTTB-HHHHHHTHHHHHHHHHHHHHT--